Protein AF-A0AAV9SKJ1-F1 (afdb_monomer_lite)

InterPro domains:
  IPR001841 Zinc finger, RING-type [PS50089] (71-132)
  IPR001841 Zinc finger, RING-type [SM00184] (71-131)
  IPR013083 Zinc finger, RING/FYVE/PHD-type [G3DSA:3.30.40.10] (51-135)
  IPR018957 Zinc finger, C3HC4 RING-type [PF00097] (71-131)
  IPR039396 Deltex, C-terminal [PF18102] (139-273)
  IPR039396 Deltex, C-terminal [cd09633] (140-272)
  IPR039398 Deltex family [PTHR12622] (1-274)
  IPR039399 Deltex, C-terminal domain superfamily [G3DSA:3.30.390.130] (138-274)

Organism: NCBI:txid28760

Structure (mmCIF, N/CA/C/O backbone):
data_AF-A0AAV9SKJ1-F1
#
_entry.id   AF-A0AAV9SKJ1-F1
#
loop_
_atom_site.group_PDB
_atom_site.id
_atom_site.type_symbol
_atom_site.label_atom_id
_atom_site.label_alt_id
_atom_site.label_comp_id
_atom_site.label_asym_id
_atom_site.label_entity_id
_atom_site.label_seq_id
_atom_site.pdbx_PDB_ins_code
_atom_site.Cartn_x
_atom_site.Cartn_y
_atom_site.Cartn_z
_atom_site.occupancy
_atom_site.B_iso_or_equiv
_atom_site.auth_seq_id
_atom_site.auth_comp_id
_atom_site.auth_asym_id
_atom_site.auth_atom_id
_atom_site.pdbx_PDB_model_num
ATOM 1 N N . MET A 1 1 ? 68.035 -2.318 -6.206 1.00 43.59 1 MET A N 1
ATOM 2 C CA . MET A 1 1 ? 66.737 -2.085 -5.538 1.00 43.59 1 MET A CA 1
ATOM 3 C C . MET A 1 1 ? 65.753 -1.569 -6.586 1.00 43.59 1 MET A C 1
ATOM 5 O O . MET A 1 1 ? 65.651 -0.365 -6.757 1.00 43.59 1 MET A O 1
ATOM 9 N N . SER A 1 2 ? 65.097 -2.455 -7.342 1.00 46.25 2 SER A N 1
ATOM 10 C CA . SER A 1 2 ? 64.021 -2.057 -8.264 1.00 46.25 2 SER A CA 1
ATOM 11 C C . SER A 1 2 ? 62.691 -2.394 -7.612 1.00 46.25 2 SER A C 1
ATOM 13 O O . SER A 1 2 ? 62.368 -3.567 -7.445 1.00 46.25 2 SER A O 1
ATOM 15 N N . ALA A 1 3 ? 61.946 -1.369 -7.205 1.00 49.97 3 ALA A N 1
ATOM 16 C CA . ALA A 1 3 ? 60.570 -1.533 -6.770 1.00 49.97 3 ALA A CA 1
ATOM 17 C C . ALA A 1 3 ? 59.693 -1.717 -8.016 1.00 49.97 3 ALA A C 1
ATOM 19 O O . ALA A 1 3 ? 59.551 -0.799 -8.822 1.00 49.97 3 ALA A O 1
ATOM 20 N N . ALA A 1 4 ? 59.139 -2.914 -8.197 1.00 55.84 4 ALA A N 1
ATOM 21 C CA . ALA A 1 4 ? 58.113 -3.153 -9.201 1.00 55.84 4 ALA A CA 1
ATOM 22 C C . ALA A 1 4 ? 56.822 -2.448 -8.756 1.00 55.84 4 ALA A C 1
ATOM 24 O O . ALA A 1 4 ? 56.276 -2.753 -7.696 1.00 55.84 4 ALA A O 1
ATOM 25 N N . ALA A 1 5 ? 56.348 -1.485 -9.547 1.00 58.28 5 ALA A N 1
ATOM 26 C CA . ALA A 1 5 ? 55.055 -0.852 -9.331 1.00 58.28 5 ALA A CA 1
ATOM 27 C C . ALA A 1 5 ? 53.940 -1.858 -9.662 1.00 58.28 5 ALA A C 1
ATOM 29 O O . ALA A 1 5 ? 53.850 -2.345 -10.790 1.00 58.28 5 ALA A O 1
ATOM 30 N N . LEU A 1 6 ? 53.102 -2.181 -8.675 1.00 55.72 6 LEU A N 1
ATOM 31 C CA . LEU A 1 6 ? 51.898 -2.984 -8.883 1.00 55.72 6 LEU A CA 1
ATOM 32 C C . LEU A 1 6 ? 50.872 -2.170 -9.694 1.00 55.72 6 LEU A C 1
ATOM 34 O O . LEU A 1 6 ? 50.656 -0.995 -9.386 1.00 55.72 6 LEU A O 1
ATOM 38 N N . PRO A 1 7 ? 50.219 -2.760 -10.710 1.00 57.97 7 PRO A N 1
ATOM 39 C CA . PRO A 1 7 ? 49.200 -2.064 -11.480 1.00 57.97 7 PRO A CA 1
ATOM 40 C C . PRO A 1 7 ? 47.981 -1.769 -10.598 1.00 57.97 7 PRO A C 1
ATOM 42 O O . PRO A 1 7 ? 47.335 -2.672 -10.066 1.00 57.97 7 PRO A O 1
ATOM 45 N N . VAL A 1 8 ? 47.652 -0.485 -10.459 1.00 57.94 8 VAL A N 1
ATOM 46 C CA . VAL A 1 8 ? 46.414 -0.031 -9.820 1.00 57.94 8 VAL A CA 1
ATOM 47 C C . VAL A 1 8 ? 45.253 -0.375 -10.754 1.00 57.94 8 VAL A C 1
ATOM 49 O O . VAL A 1 8 ? 45.065 0.259 -11.791 1.00 57.94 8 VAL A O 1
ATOM 52 N N . CYS A 1 9 ? 44.474 -1.400 -10.405 1.00 61.75 9 CYS A N 1
ATOM 53 C CA . CYS A 1 9 ? 43.217 -1.704 -11.084 1.00 61.75 9 CYS A CA 1
ATOM 54 C C . CYS A 1 9 ? 42.191 -0.610 -10.753 1.00 61.75 9 CYS A C 1
ATOM 56 O O . CYS A 1 9 ? 41.505 -0.669 -9.734 1.00 61.75 9 CYS A O 1
ATOM 58 N N . LEU A 1 10 ? 42.090 0.402 -11.617 1.00 56.31 10 LEU A N 1
ATOM 59 C CA . LEU A 1 10 ? 41.016 1.392 -11.576 1.00 56.31 10 LEU A CA 1
ATOM 60 C C . LEU A 1 10 ? 39.709 0.709 -11.998 1.00 56.31 10 LEU A C 1
ATOM 62 O O . LEU A 1 10 ? 39.370 0.647 -13.180 1.00 56.31 10 LEU A O 1
ATOM 66 N N . THR A 1 11 ? 38.975 0.151 -11.037 1.00 65.81 11 THR A N 1
ATOM 67 C CA . THR A 1 11 ? 37.622 -0.342 -11.293 1.00 65.81 11 THR A CA 1
ATOM 68 C C . THR A 1 11 ? 36.706 0.857 -11.529 1.00 65.81 11 THR A C 1
ATOM 70 O O . THR A 1 11 ? 36.656 1.807 -10.747 1.00 65.81 11 THR A O 1
ATOM 73 N N . ARG A 1 12 ? 36.013 0.862 -12.673 1.00 68.56 12 ARG A N 1
ATOM 74 C CA . ARG A 1 12 ? 35.063 1.924 -13.018 1.00 68.56 12 ARG A CA 1
ATOM 75 C C . ARG A 1 12 ? 33.936 1.927 -11.975 1.00 68.56 12 ARG A C 1
ATOM 77 O O . ARG A 1 12 ? 33.397 0.853 -11.705 1.00 68.56 12 ARG A O 1
ATOM 84 N N . PRO A 1 13 ? 33.547 3.090 -11.422 1.00 73.62 13 PRO A N 1
ATOM 85 C CA . PRO A 1 13 ? 32.452 3.143 -10.467 1.00 73.62 13 PRO A CA 1
ATOM 86 C C . PRO A 1 13 ? 31.170 2.586 -11.106 1.00 73.62 13 PRO A C 1
ATOM 88 O O . PRO A 1 13 ? 30.920 2.839 -12.295 1.00 73.62 13 PRO A O 1
ATOM 91 N N . PRO A 1 14 ? 30.368 1.814 -10.352 1.00 77.81 14 PRO A N 1
ATOM 92 C CA . PRO A 1 14 ? 29.127 1.249 -10.859 1.00 77.81 14 PRO A CA 1
ATOM 93 C C . PRO A 1 14 ? 28.204 2.368 -11.354 1.00 77.81 14 PRO A C 1
ATOM 95 O O . PRO A 1 14 ? 28.045 3.405 -10.711 1.00 77.81 14 PRO A O 1
ATOM 98 N N . LYS A 1 15 ? 27.625 2.174 -12.542 1.00 87.81 15 LYS A N 1
ATOM 99 C CA . LYS A 1 15 ? 26.762 3.161 -13.197 1.00 87.81 15 LYS A CA 1
ATOM 100 C C . LYS A 1 15 ? 25.312 2.941 -12.776 1.00 87.81 15 LYS A C 1
ATOM 102 O O . LYS A 1 15 ? 24.834 1.814 -12.828 1.00 87.81 15 LYS A O 1
ATOM 107 N N . LEU A 1 16 ? 24.613 4.025 -12.446 1.00 91.50 16 LEU A N 1
ATOM 108 C CA . LEU A 1 16 ? 23.167 4.017 -12.228 1.00 91.50 16 LEU A CA 1
ATOM 109 C C . LEU A 1 16 ? 22.427 3.731 -13.545 1.00 91.50 16 LEU A C 1
ATOM 111 O O . LEU A 1 16 ? 22.597 4.453 -14.532 1.00 91.50 16 LEU A O 1
ATOM 115 N N . VAL A 1 17 ? 21.590 2.695 -13.552 1.00 93.69 17 VAL A N 1
ATOM 116 C CA . VAL A 1 17 ? 20.778 2.265 -14.697 1.00 93.69 17 VAL A CA 1
ATOM 117 C C . VAL A 1 17 ? 19.303 2.220 -14.288 1.00 93.69 17 VAL A C 1
ATOM 119 O O . VAL A 1 17 ? 18.756 1.175 -13.944 1.00 93.69 17 VAL A O 1
ATOM 122 N N . LEU A 1 18 ? 18.637 3.379 -14.337 1.00 93.25 18 LEU A N 1
ATOM 123 C CA . LEU A 1 18 ? 17.216 3.513 -13.974 1.00 93.25 18 LEU A CA 1
ATOM 124 C C . LEU A 1 18 ? 16.266 2.866 -14.989 1.00 93.25 18 LEU A C 1
ATOM 126 O O . LEU A 1 18 ? 15.217 2.333 -14.627 1.00 93.25 18 LEU A O 1
ATOM 130 N N . HIS A 1 19 ? 16.625 2.922 -16.270 1.00 94.81 19 HIS A N 1
ATOM 131 C CA . HIS A 1 19 ? 15.754 2.527 -17.369 1.00 94.81 19 HIS A CA 1
ATOM 132 C C . HIS A 1 19 ? 16.325 1.330 -18.131 1.00 94.81 19 HIS A C 1
ATOM 134 O O . HIS A 1 19 ? 17.549 1.216 -18.250 1.00 94.81 19 HIS A O 1
ATOM 140 N N . PRO A 1 20 ? 15.457 0.456 -18.672 1.00 94.50 20 PRO A N 1
ATOM 141 C CA . PRO A 1 20 ? 15.896 -0.585 -19.585 1.00 94.50 20 PRO A CA 1
ATOM 142 C C . PRO A 1 20 ? 16.500 0.027 -20.858 1.00 94.50 20 PRO A C 1
ATOM 144 O O . PRO A 1 20 ? 16.232 1.195 -21.173 1.00 94.50 20 PRO A O 1
ATOM 147 N N . PRO A 1 21 ? 17.260 -0.765 -21.633 1.00 94.06 21 PRO A N 1
ATOM 148 C CA . PRO A 1 21 ? 17.599 -0.407 -23.005 1.00 94.06 21 PRO A CA 1
ATOM 149 C C . PRO A 1 21 ? 16.345 -0.037 -23.828 1.00 94.06 21 PRO A C 1
ATOM 151 O O . PRO A 1 21 ? 15.234 -0.437 -23.466 1.00 94.06 21 PRO A O 1
ATOM 154 N N . PRO A 1 22 ? 16.487 0.726 -24.929 1.00 94.31 22 PRO A N 1
ATOM 155 C CA . PRO A 1 22 ? 15.362 1.065 -25.796 1.00 94.31 22 PRO A CA 1
ATOM 156 C C . PRO A 1 22 ? 14.597 -0.180 -26.264 1.00 94.31 22 PRO A C 1
ATOM 158 O O . PRO A 1 22 ? 15.196 -1.133 -26.755 1.00 94.31 22 PRO A O 1
ATOM 161 N N . VAL A 1 23 ? 13.268 -0.145 -26.142 1.00 93.12 23 VAL A N 1
ATOM 162 C CA . VAL A 1 23 ? 12.374 -1.253 -26.512 1.00 93.12 23 VAL A CA 1
ATOM 163 C C . VAL A 1 23 ? 11.487 -0.816 -27.670 1.00 93.12 23 VAL A C 1
ATOM 165 O O . VAL A 1 23 ? 10.796 0.202 -27.570 1.00 93.12 23 VAL A O 1
ATOM 168 N N . SER A 1 24 ? 11.477 -1.581 -28.762 1.00 92.88 24 SER A N 1
ATOM 169 C CA . SER A 1 24 ? 10.573 -1.322 -29.883 1.00 92.88 24 SER A CA 1
ATOM 170 C C . SER A 1 24 ? 9.133 -1.721 -29.531 1.00 92.88 24 SER A C 1
ATOM 172 O O . SER A 1 24 ? 8.895 -2.603 -28.705 1.00 92.88 24 SER A O 1
ATOM 174 N N . LYS A 1 25 ? 8.133 -1.105 -30.178 1.00 90.75 25 LYS A N 1
ATOM 175 C CA . LYS A 1 25 ? 6.719 -1.447 -29.927 1.00 90.75 25 LYS A CA 1
ATOM 176 C C . LYS A 1 25 ? 6.397 -2.915 -30.239 1.00 90.75 25 LYS A C 1
ATOM 178 O O . LYS A 1 25 ? 5.559 -3.490 -29.556 1.00 90.75 25 LYS A O 1
ATOM 183 N N . SER A 1 26 ? 7.053 -3.517 -31.235 1.00 92.62 26 SER A N 1
ATOM 184 C CA . SER A 1 26 ? 6.857 -4.924 -31.619 1.00 92.62 26 SER A CA 1
ATOM 185 C C . SER A 1 26 ? 7.377 -5.920 -30.579 1.00 92.62 26 SER A C 1
ATOM 187 O O . SER A 1 26 ? 6.875 -7.049 -30.509 1.00 92.62 26 SER A O 1
ATOM 189 N N . ASP A 1 27 ? 8.342 -5.500 -29.758 1.00 93.50 27 ASP A N 1
ATOM 190 C CA . ASP A 1 27 ? 8.941 -6.335 -28.712 1.00 93.50 27 ASP A CA 1
ATOM 191 C C . ASP A 1 27 ? 8.157 -6.308 -27.400 1.00 93.50 27 ASP A C 1
ATOM 193 O O . ASP A 1 27 ? 8.355 -7.172 -26.543 1.00 93.50 27 ASP A O 1
ATOM 197 N N . ILE A 1 28 ? 7.249 -5.342 -27.245 1.00 95.31 28 ILE A N 1
ATOM 198 C CA . ILE A 1 28 ? 6.339 -5.284 -26.107 1.00 95.31 28 ILE A CA 1
ATOM 199 C C . ILE A 1 28 ? 5.303 -6.397 -26.256 1.00 95.31 28 ILE A C 1
ATOM 201 O O . ILE A 1 28 ? 4.612 -6.493 -27.273 1.00 95.31 28 ILE A O 1
ATOM 205 N N . LYS A 1 29 ? 5.183 -7.241 -25.230 1.00 95.88 29 LYS A N 1
ATOM 206 C CA . LYS A 1 29 ? 4.222 -8.351 -25.199 1.00 95.88 29 LYS A CA 1
ATOM 207 C C . LYS A 1 29 ? 3.251 -8.200 -24.025 1.00 95.88 29 LYS A C 1
ATOM 209 O O . LYS A 1 29 ? 3.623 -7.619 -23.004 1.00 95.88 29 LYS A O 1
ATOM 214 N N . PRO A 1 30 ? 2.009 -8.700 -24.140 1.00 95.56 30 PRO A N 1
ATOM 215 C CA . PRO A 1 30 ? 1.127 -8.822 -22.983 1.00 95.56 30 PRO A CA 1
ATOM 216 C C . PRO A 1 30 ? 1.746 -9.759 -21.938 1.00 95.56 30 PRO A C 1
ATOM 218 O O . PRO A 1 30 ? 2.556 -10.624 -22.276 1.00 95.56 30 PRO A O 1
ATOM 221 N N . VAL A 1 31 ? 1.366 -9.590 -20.670 1.00 94.81 31 VAL A N 1
ATOM 222 C CA . VAL A 1 31 ? 1.806 -10.507 -19.610 1.00 94.81 31 VAL A CA 1
ATOM 223 C C . VAL A 1 31 ? 1.014 -11.817 -19.730 1.00 94.81 31 VAL A C 1
ATOM 225 O O . VAL A 1 31 ? -0.217 -11.762 -19.795 1.00 94.81 31 VAL A O 1
ATOM 228 N N . PRO A 1 32 ? 1.674 -12.990 -19.763 1.00 90.94 32 PRO A N 1
ATOM 229 C CA . PRO A 1 32 ? 0.987 -14.274 -19.871 1.00 90.94 32 PRO A CA 1
ATOM 230 C C . PRO A 1 32 ? -0.064 -14.472 -18.774 1.00 90.94 32 PRO A C 1
ATOM 232 O O . PRO A 1 32 ? 0.218 -14.236 -17.599 1.00 90.94 32 PRO A O 1
ATOM 235 N N . SER A 1 33 ? -1.252 -14.941 -19.161 1.00 86.75 33 SER A N 1
ATOM 236 C CA . SER A 1 33 ? -2.402 -15.183 -18.271 1.00 86.75 33 SER A CA 1
ATOM 237 C C . SER A 1 33 ? -3.059 -13.928 -17.671 1.00 86.75 33 SER A C 1
ATOM 239 O O . SER A 1 33 ? -3.782 -14.039 -16.683 1.00 86.75 33 SER A O 1
ATOM 241 N N . PHE A 1 34 ? -2.853 -12.747 -18.268 1.00 88.81 34 PHE A N 1
ATOM 242 C CA . PHE A 1 34 ? -3.584 -11.518 -17.936 1.00 88.81 34 PHE A CA 1
ATOM 243 C C . PHE A 1 34 ? -4.385 -11.033 -19.149 1.00 88.81 34 PHE A C 1
ATOM 245 O O . PHE A 1 34 ? -3.830 -10.795 -20.219 1.00 88.81 34 PHE A O 1
ATOM 252 N N . ASN A 1 35 ? -5.692 -10.838 -18.967 1.00 80.25 35 ASN A N 1
ATOM 253 C CA . ASN A 1 35 ? -6.608 -10.432 -20.044 1.00 80.25 35 ASN A CA 1
ATOM 254 C C . ASN A 1 35 ? -6.583 -8.922 -20.338 1.00 80.25 35 ASN A C 1
ATOM 256 O O . ASN A 1 35 ? -7.148 -8.460 -21.329 1.00 80.25 35 ASN A O 1
ATOM 260 N N . HIS A 1 36 ? -5.936 -8.136 -19.478 1.00 81.94 36 HIS A N 1
ATOM 261 C CA . HIS A 1 36 ? -5.866 -6.683 -19.577 1.00 81.94 36 HIS A CA 1
ATOM 262 C C . HIS A 1 36 ? -4.410 -6.217 -19.498 1.00 81.94 36 HIS A C 1
ATOM 264 O O . HIS A 1 36 ? -3.539 -6.940 -19.031 1.00 81.94 36 HIS A O 1
ATOM 270 N N . CYS A 1 37 ? -4.141 -4.998 -19.960 1.00 83.81 37 CYS A N 1
ATOM 271 C CA . CYS A 1 37 ? -2.822 -4.356 -19.860 1.00 83.81 37 CYS A CA 1
ATOM 272 C C . CYS A 1 37 ? -2.867 -3.032 -19.085 1.00 83.81 37 CYS A C 1
ATOM 274 O O . CYS A 1 37 ? -1.853 -2.351 -18.943 1.00 83.81 37 CYS A O 1
ATOM 276 N N . CYS A 1 38 ? -4.056 -2.639 -18.621 1.00 90.69 38 CYS A N 1
ATOM 277 C CA . CYS A 1 38 ? -4.312 -1.353 -17.997 1.00 90.69 38 CYS A CA 1
ATOM 278 C C . CYS A 1 38 ? -5.453 -1.457 -16.979 1.00 90.69 38 CYS A C 1
ATOM 280 O O . CYS A 1 38 ? -6.478 -2.078 -17.253 1.00 90.69 38 CYS A O 1
ATOM 282 N N . ARG A 1 39 ? -5.314 -0.758 -15.851 1.00 88.88 39 ARG A N 1
ATOM 283 C CA . ARG A 1 39 ? -6.352 -0.498 -14.847 1.00 88.88 39 ARG A CA 1
ATOM 284 C C . ARG A 1 39 ? -6.481 1.004 -14.631 1.00 88.88 39 ARG A C 1
ATOM 286 O O . ARG A 1 39 ? -5.482 1.721 -14.586 1.00 88.88 39 ARG A O 1
ATOM 293 N N . LYS A 1 40 ? -7.712 1.499 -14.511 1.00 90.81 40 LYS A N 1
ATOM 294 C CA . LYS A 1 40 ? -8.001 2.909 -14.219 1.00 90.81 40 LYS A CA 1
ATOM 295 C C . LYS A 1 40 ? -8.777 2.990 -12.918 1.00 90.81 40 LYS A C 1
ATOM 297 O O . LYS A 1 40 ? -9.776 2.297 -12.771 1.00 90.81 40 LYS A O 1
ATOM 302 N N . THR A 1 41 ? -8.360 3.872 -12.023 1.00 85.25 41 THR A N 1
ATOM 303 C CA . THR A 1 41 ? -9.160 4.236 -10.852 1.00 85.25 41 THR A CA 1
ATOM 304 C C . THR A 1 41 ? -9.866 5.555 -11.125 1.00 85.25 41 THR A C 1
ATOM 306 O O . THR A 1 41 ? -9.262 6.520 -11.596 1.00 85.25 41 THR A O 1
ATOM 309 N N . THR A 1 42 ? -11.165 5.608 -10.850 1.00 76.44 42 THR A N 1
ATOM 310 C CA . THR A 1 42 ? -11.953 6.845 -10.895 1.00 76.44 42 THR A CA 1
ATOM 311 C C . THR A 1 42 ? -12.124 7.403 -9.486 1.00 76.44 42 THR A C 1
ATOM 313 O O . THR A 1 42 ? -11.913 6.707 -8.490 1.00 76.44 42 THR A O 1
ATOM 316 N N . LYS A 1 43 ? -12.492 8.685 -9.375 1.00 66.56 43 LYS A N 1
ATOM 317 C CA . LYS A 1 43 ? -12.836 9.273 -8.075 1.00 66.56 43 LYS A CA 1
ATOM 318 C C . LYS A 1 43 ? -14.015 8.500 -7.481 1.00 66.56 43 LYS A C 1
ATOM 320 O O . LYS A 1 43 ? -15.068 8.398 -8.112 1.00 66.56 43 LYS A O 1
ATOM 325 N N . LYS A 1 44 ? -13.845 7.968 -6.270 1.00 65.12 44 LYS A N 1
ATOM 326 C CA . LYS A 1 44 ? -14.918 7.278 -5.550 1.00 65.12 44 LYS A CA 1
ATOM 327 C C . LYS A 1 44 ? -16.007 8.299 -5.215 1.00 65.12 44 LYS A C 1
ATOM 329 O O . LYS A 1 44 ? -15.731 9.310 -4.574 1.00 65.12 44 LYS A O 1
ATOM 334 N N . GLN A 1 45 ? -17.242 8.046 -5.644 1.00 53.53 45 GLN A N 1
ATOM 335 C CA . GLN A 1 45 ? -18.385 8.800 -5.135 1.00 53.53 45 GLN A CA 1
ATOM 336 C C . GLN A 1 45 ? -18.551 8.483 -3.646 1.00 53.53 45 GLN A C 1
ATOM 338 O O . GLN A 1 45 ? -18.545 7.313 -3.250 1.00 53.53 45 GLN A O 1
ATOM 343 N N . VAL A 1 46 ? -18.694 9.523 -2.825 1.00 53.28 46 VAL A N 1
ATOM 344 C CA . VAL A 1 46 ? -18.978 9.392 -1.393 1.00 53.28 46 VAL A CA 1
ATOM 345 C C . VAL A 1 46 ? -20.360 8.752 -1.252 1.00 53.28 46 VAL A C 1
ATOM 347 O O . VAL A 1 46 ? -21.384 9.419 -1.366 1.00 53.28 46 VAL A O 1
ATOM 350 N N . ARG A 1 47 ? -20.413 7.431 -1.056 1.00 54.53 47 ARG A N 1
ATOM 351 C CA . ARG A 1 47 ? -21.652 6.762 -0.644 1.00 54.53 47 ARG A CA 1
ATOM 352 C C . ARG A 1 47 ? -21.912 7.104 0.820 1.00 54.53 47 ARG A C 1
ATOM 354 O O . ARG A 1 47 ? -20.967 7.180 1.603 1.00 54.53 47 ARG A O 1
ATOM 361 N N . LYS A 1 48 ? -23.185 7.286 1.185 1.00 54.88 48 LYS A N 1
ATOM 362 C CA . LYS A 1 48 ? -23.629 7.477 2.573 1.00 54.88 48 LYS A CA 1
ATOM 363 C C . LYS A 1 48 ? -23.198 6.246 3.382 1.00 54.88 48 LYS A C 1
ATOM 365 O O . LYS A 1 48 ? -23.783 5.175 3.245 1.00 54.88 48 LYS A O 1
ATOM 370 N N . GLY A 1 49 ? -22.077 6.373 4.086 1.00 66.12 49 GLY A N 1
ATOM 371 C CA . GLY A 1 49 ? -21.428 5.277 4.796 1.00 66.12 49 GLY A CA 1
ATOM 372 C C . GLY A 1 49 ? -22.125 4.956 6.114 1.00 66.12 49 GLY A C 1
ATOM 373 O O . GLY A 1 49 ? -22.864 5.782 6.648 1.00 66.12 49 GLY A O 1
ATOM 374 N N . LYS A 1 50 ? -21.857 3.754 6.633 1.00 80.19 50 LYS A N 1
ATOM 375 C CA . LYS A 1 50 ? -22.144 3.395 8.027 1.00 80.19 50 LYS A CA 1
ATOM 376 C C . LYS A 1 50 ? -21.392 4.337 8.964 1.00 80.19 50 LYS A C 1
ATOM 378 O O . LYS A 1 50 ? -20.297 4.788 8.615 1.00 80.19 50 LYS A O 1
ATOM 383 N N . THR A 1 51 ? -21.948 4.620 10.137 1.00 88.62 51 THR A N 1
ATOM 384 C CA . THR A 1 51 ? -21.234 5.453 11.113 1.00 88.62 51 THR A CA 1
ATOM 385 C C . THR A 1 51 ? -19.988 4.718 11.634 1.00 88.62 51 THR A C 1
ATOM 387 O O . THR A 1 51 ? -19.937 3.482 11.597 1.00 88.62 51 THR A O 1
ATOM 390 N N . PRO A 1 52 ? -18.964 5.437 12.125 1.00 90.19 52 PRO A N 1
ATOM 391 C CA . PRO A 1 52 ? -17.804 4.839 12.791 1.00 90.19 52 PRO A CA 1
ATOM 392 C C . PRO A 1 52 ? -18.173 3.782 13.838 1.00 90.19 52 PRO A C 1
ATOM 394 O O . PRO A 1 52 ? -17.606 2.691 13.862 1.00 90.19 52 PRO A O 1
ATOM 397 N N . GLU A 1 53 ? 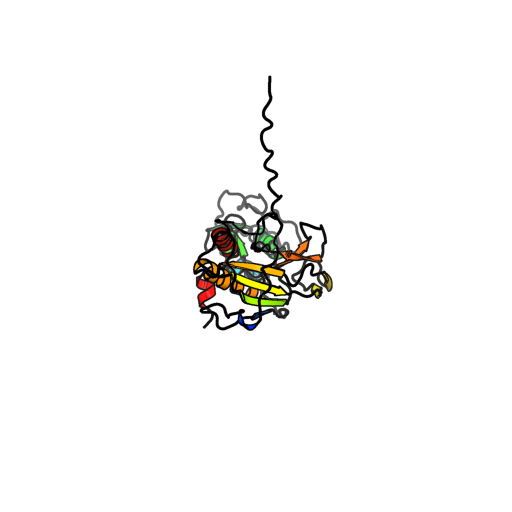-19.182 4.070 14.657 1.00 90.81 53 GLU A N 1
ATOM 398 C CA . GLU A 1 53 ? -19.681 3.182 15.702 1.00 90.81 53 GLU A CA 1
ATOM 399 C C . GLU A 1 53 ? -20.282 1.902 15.118 1.00 90.81 53 GLU A C 1
ATOM 401 O O . GLU A 1 53 ? -20.037 0.818 15.642 1.00 90.81 53 GLU A O 1
ATOM 406 N N . GLU A 1 54 ? -21.049 2.001 14.030 1.00 92.19 54 GLU A N 1
ATOM 407 C CA . GLU A 1 54 ? -21.632 0.843 13.347 1.00 92.19 54 GLU A CA 1
ATOM 408 C C . GLU A 1 54 ? -20.560 -0.059 12.731 1.00 92.19 54 GLU A C 1
ATOM 410 O O . GLU A 1 54 ? -20.672 -1.287 12.796 1.00 92.19 54 GLU A O 1
ATOM 415 N N . VAL A 1 55 ? -19.517 0.535 12.142 1.00 92.44 55 VAL A N 1
ATOM 416 C CA . VAL A 1 55 ? -18.389 -0.218 11.579 1.00 92.44 55 VAL A CA 1
ATOM 417 C C . VAL A 1 55 ? -17.632 -0.941 12.683 1.00 92.44 55 VAL A C 1
ATOM 419 O O . VAL A 1 55 ? -17.410 -2.144 12.574 1.00 92.44 55 VAL A O 1
ATOM 422 N N . VAL A 1 56 ? -17.278 -0.245 13.762 1.00 93.62 56 VAL A N 1
ATOM 423 C CA . VAL A 1 56 ? -16.539 -0.847 14.876 1.00 93.62 56 VAL A CA 1
ATOM 424 C C . VAL A 1 56 ? -17.377 -1.935 15.551 1.00 93.62 56 VAL A C 1
ATOM 426 O O . VAL A 1 56 ? -16.899 -3.051 15.738 1.00 93.62 56 VAL A O 1
ATOM 429 N N . LYS A 1 57 ? -18.660 -1.672 15.826 1.00 93.25 57 LYS A N 1
ATOM 430 C CA . LYS A 1 57 ? -19.564 -2.637 16.471 1.00 93.25 57 LYS A CA 1
ATOM 431 C C . LYS A 1 57 ? -19.752 -3.917 15.653 1.00 93.25 57 LYS A C 1
ATOM 433 O O . LYS A 1 57 ? -19.916 -4.978 16.242 1.00 93.25 57 LYS A O 1
ATOM 438 N N . LYS A 1 58 ? -19.694 -3.844 14.317 1.00 95.06 58 LYS A N 1
ATOM 439 C CA . LYS A 1 58 ? -19.785 -5.016 13.424 1.00 95.06 58 LYS A CA 1
ATOM 440 C C . LYS A 1 58 ? -18.706 -6.068 13.712 1.00 95.06 58 LYS A C 1
ATOM 442 O O . LYS A 1 58 ? -18.954 -7.250 13.493 1.00 95.06 58 LYS A O 1
ATOM 447 N N . TYR A 1 59 ? -17.520 -5.651 14.151 1.00 96.19 59 TYR A N 1
ATOM 448 C CA . TYR A 1 59 ? -16.362 -6.535 14.324 1.00 96.19 59 TYR A CA 1
ATOM 449 C C . TYR A 1 59 ? -16.113 -6.944 15.779 1.00 96.19 59 TYR A C 1
ATOM 451 O O . TYR A 1 59 ? -15.148 -7.659 16.058 1.00 96.19 59 TYR A O 1
ATOM 459 N N . LEU A 1 60 ? -16.978 -6.504 16.695 1.00 94.88 60 LEU A N 1
ATOM 460 C CA . LEU A 1 60 ? -16.820 -6.719 18.125 1.00 94.88 60 LEU A CA 1
ATOM 461 C C . LEU A 1 60 ? -17.846 -7.693 18.690 1.00 94.88 60 LEU A C 1
ATOM 463 O O . LEU A 1 60 ? -19.031 -7.660 18.360 1.00 94.88 60 LEU A O 1
ATOM 467 N N . GLN A 1 61 ? -17.379 -8.496 19.633 1.00 94.50 61 GLN A N 1
ATOM 468 C CA . GLN A 1 61 ? -18.189 -9.255 20.569 1.00 94.50 61 GLN A CA 1
ATOM 469 C C . GLN A 1 61 ? -18.255 -8.490 21.895 1.00 94.50 61 GLN A C 1
ATOM 471 O O . GLN A 1 61 ? -17.260 -7.926 22.357 1.00 94.50 61 GLN A O 1
ATOM 476 N N . LYS A 1 62 ? -19.450 -8.424 22.497 1.00 89.19 62 LYS A N 1
ATOM 477 C CA . LYS A 1 62 ? -19.658 -7.724 23.771 1.00 89.19 62 LYS A CA 1
ATOM 478 C C . LYS A 1 62 ? -19.010 -8.516 24.907 1.00 89.19 62 LYS A C 1
ATOM 480 O O . LYS A 1 62 ? -19.335 -9.686 25.090 1.00 89.19 62 LYS A O 1
ATOM 485 N N . VAL A 1 63 ? -18.189 -7.848 25.712 1.00 91.19 63 VAL A N 1
ATOM 486 C CA . VAL A 1 63 ? -17.569 -8.427 26.908 1.00 91.19 63 VAL A CA 1
ATOM 487 C C . VAL A 1 63 ? -18.402 -8.046 28.136 1.00 91.19 63 VAL A C 1
ATOM 489 O O . VAL A 1 63 ? -18.751 -6.881 28.308 1.00 91.19 63 VAL A O 1
ATOM 492 N N . LYS A 1 64 ? -18.797 -9.032 28.955 1.00 86.75 64 LYS A N 1
ATOM 493 C CA . LYS A 1 64 ? -19.574 -8.795 30.193 1.00 86.75 64 LYS A CA 1
ATOM 494 C C . LYS A 1 64 ? -18.680 -8.525 31.403 1.00 86.75 64 LYS A C 1
ATOM 496 O O . LYS A 1 64 ? -19.035 -7.707 32.238 1.00 86.75 64 LYS A O 1
ATOM 501 N N . SER A 1 65 ? -17.565 -9.243 31.486 1.00 88.81 65 SER A N 1
ATOM 502 C CA . SER A 1 65 ? -16.552 -9.148 32.535 1.00 88.81 65 SER A CA 1
ATOM 503 C C . SER A 1 65 ? -15.214 -8.961 31.819 1.00 88.81 65 SER A C 1
ATOM 505 O O . SER A 1 65 ? -14.716 -9.924 31.232 1.00 88.81 65 SER A O 1
ATOM 507 N N . PRO A 1 66 ? -14.702 -7.722 31.735 1.00 87.75 66 PRO A N 1
ATOM 508 C CA . PRO A 1 66 ? -13.381 -7.484 31.173 1.00 87.75 66 PRO A CA 1
ATOM 509 C C . PRO A 1 66 ? -12.297 -8.072 32.094 1.00 87.75 66 PRO A C 1
ATOM 511 O O . PRO A 1 66 ? -12.518 -8.155 33.306 1.00 87.75 66 PRO A O 1
ATOM 514 N N . PRO A 1 67 ? -11.153 -8.504 31.537 1.00 89.69 67 PRO A N 1
ATOM 515 C CA . PRO A 1 67 ? -10.009 -8.944 32.328 1.00 89.69 67 PRO A CA 1
ATOM 516 C C . PRO A 1 67 ? -9.368 -7.765 33.074 1.00 89.69 67 PRO A C 1
ATOM 518 O O . PRO A 1 67 ? -9.552 -6.605 32.697 1.00 89.69 67 PRO A O 1
ATOM 521 N N . GLU A 1 68 ? -8.571 -8.069 34.100 1.00 91.56 68 GLU A N 1
ATOM 522 C CA . GLU A 1 68 ? -7.706 -7.103 34.797 1.00 91.56 68 GLU A CA 1
ATOM 523 C C . GLU A 1 68 ? -6.458 -6.778 33.954 1.00 91.56 68 GLU A C 1
ATOM 525 O O . GLU A 1 68 ? -5.320 -6.986 34.363 1.00 91.56 68 GLU A O 1
ATOM 530 N N . GLU A 1 69 ? -6.689 -6.306 32.732 1.00 94.62 69 GLU A N 1
ATOM 531 C CA . GLU A 1 69 ? -5.666 -5.870 31.784 1.00 94.62 69 GLU A CA 1
ATOM 532 C C . GLU A 1 69 ? -5.950 -4.433 31.335 1.00 94.62 69 GLU A C 1
ATOM 534 O O . GLU A 1 69 ? -7.093 -3.959 31.362 1.00 94.62 69 GLU A O 1
ATOM 539 N N . ASP A 1 70 ? -4.912 -3.749 30.863 1.00 96.12 70 ASP A N 1
ATOM 540 C CA . ASP A 1 70 ? -5.040 -2.395 30.339 1.00 96.12 70 ASP A CA 1
ATOM 541 C C . ASP A 1 70 ? -5.421 -2.391 28.857 1.00 96.12 70 ASP A C 1
ATOM 543 O O . ASP A 1 70 ? -4.933 -3.167 28.031 1.00 96.12 70 ASP A O 1
ATOM 547 N N . CYS A 1 71 ? -6.261 -1.431 28.475 1.00 96.06 71 CYS A N 1
ATOM 548 C CA . CYS A 1 71 ? -6.524 -1.142 27.076 1.00 96.06 71 CYS A CA 1
ATOM 549 C C . CYS A 1 71 ? -5.260 -0.564 26.428 1.00 96.06 71 CYS A C 1
ATOM 551 O O . CYS A 1 71 ? -4.934 0.601 26.649 1.00 96.06 71 CYS A O 1
ATOM 553 N N . THR A 1 72 ? -4.609 -1.298 25.521 1.00 96.50 72 THR A N 1
ATOM 554 C CA . THR A 1 72 ? -3.342 -0.859 24.892 1.00 96.50 72 THR A CA 1
ATOM 555 C C . THR A 1 72 ? -3.465 0.357 23.956 1.00 96.50 72 THR A C 1
ATOM 557 O O . THR A 1 72 ? -2.495 0.724 23.295 1.00 96.50 72 THR A O 1
ATOM 560 N N . ILE A 1 73 ? -4.656 0.955 23.830 1.00 95.31 73 ILE A N 1
ATOM 561 C CA . ILE A 1 73 ? -4.881 2.198 23.076 1.00 95.31 73 ILE A CA 1
ATOM 562 C C . ILE A 1 73 ? -4.798 3.419 23.999 1.00 95.31 73 ILE A C 1
ATOM 564 O O . ILE A 1 73 ? -4.165 4.404 23.632 1.00 95.31 73 ILE A O 1
ATOM 568 N N . CYS A 1 74 ? -5.459 3.385 25.163 1.00 94.88 74 CYS A N 1
ATOM 569 C CA . CYS A 1 74 ? -5.477 4.516 26.103 1.00 94.88 74 CYS A CA 1
ATOM 570 C C . CYS A 1 74 ? -4.649 4.290 27.370 1.00 94.88 74 CYS A C 1
ATOM 572 O O . CYS A 1 74 ? -4.494 5.238 28.125 1.00 94.88 74 CYS A O 1
ATOM 574 N N . MET A 1 75 ? -4.126 3.079 27.577 1.00 95.75 75 MET A N 1
ATOM 575 C CA . MET A 1 75 ? -3.372 2.667 28.765 1.00 95.75 75 MET A CA 1
ATOM 576 C C . MET A 1 75 ? -4.157 2.826 30.076 1.00 95.75 75 MET A C 1
ATOM 578 O O . MET A 1 75 ? -3.579 3.119 31.112 1.00 95.75 75 MET A O 1
ATOM 582 N N . GLU A 1 76 ? -5.478 2.641 30.012 1.00 95.38 76 GLU A N 1
ATOM 583 C CA . GLU A 1 76 ? -6.362 2.618 31.185 1.00 95.38 76 GLU A CA 1
ATOM 584 C C . GLU A 1 76 ? -6.921 1.199 31.371 1.00 95.38 76 GLU A C 1
ATOM 586 O O . GLU A 1 76 ? -7.126 0.518 30.350 1.00 95.38 76 GLU A O 1
ATOM 591 N N . PRO A 1 77 ? -7.244 0.774 32.607 1.00 95.25 77 PRO A N 1
ATOM 592 C CA . PRO A 1 77 ? -7.805 -0.548 32.879 1.00 95.25 77 PRO A CA 1
ATOM 593 C C . PRO A 1 77 ? -9.088 -0.807 32.089 1.00 95.25 77 PRO A C 1
ATOM 595 O O . PRO A 1 77 ? -9.981 0.040 32.069 1.00 95.25 77 PRO A O 1
ATOM 598 N N . LEU A 1 78 ? -9.233 -1.997 31.496 1.00 93.56 78 LEU A N 1
ATOM 599 C CA . LEU A 1 78 ? -10.440 -2.379 30.744 1.00 93.56 78 LEU A CA 1
ATOM 600 C C . LEU A 1 78 ? -11.706 -2.436 31.614 1.00 93.56 78 LEU A C 1
ATOM 602 O O . LEU A 1 78 ? -12.815 -2.329 31.098 1.00 93.56 78 LEU A O 1
ATOM 606 N N . GLY A 1 79 ? -11.560 -2.614 32.928 1.00 91.06 79 GLY A N 1
ATOM 607 C CA . GLY A 1 79 ? -12.669 -2.528 33.882 1.00 91.06 79 GLY A CA 1
ATOM 608 C C . GLY A 1 79 ? -13.152 -1.101 34.168 1.00 91.06 79 GLY A C 1
ATOM 609 O O . GLY A 1 79 ? -14.168 -0.941 34.840 1.00 91.06 79 GLY A O 1
ATOM 610 N N . GLY A 1 80 ? -12.431 -0.080 33.696 1.00 89.75 80 GLY A N 1
ATOM 611 C CA . GLY A 1 80 ? -12.729 1.332 33.914 1.00 89.75 80 GLY A CA 1
ATOM 612 C C . GLY A 1 80 ? -13.222 2.061 32.657 1.00 89.75 80 GLY A C 1
ATOM 613 O O . GLY A 1 80 ? -13.512 1.448 31.628 1.00 89.75 80 GLY A O 1
ATOM 614 N N . PRO A 1 81 ? -13.355 3.396 32.722 1.00 90.06 81 PRO A N 1
ATOM 615 C CA . PRO A 1 81 ? -13.698 4.202 31.562 1.00 90.06 81 PRO A CA 1
ATOM 616 C C . PRO A 1 81 ? -12.501 4.387 30.620 1.00 90.06 81 PRO A C 1
ATOM 618 O O . PRO A 1 81 ? -11.350 4.501 31.036 1.00 90.06 81 PRO A O 1
ATOM 621 N N . SER A 1 82 ? -12.790 4.539 29.327 1.00 91.44 82 SER A N 1
ATOM 622 C CA . SER A 1 82 ? -11.803 4.968 28.335 1.00 91.44 82 SER A CA 1
ATOM 623 C C . SER A 1 82 ? -11.136 6.300 28.708 1.00 91.44 82 SER A C 1
ATOM 625 O O . SER A 1 82 ? -11.813 7.298 28.954 1.00 91.44 82 SER A O 1
ATOM 627 N N . GLY A 1 83 ? -9.803 6.356 28.616 1.00 89.81 83 GLY A N 1
ATOM 628 C CA . GLY A 1 83 ? -9.024 7.591 28.784 1.00 89.81 83 GLY A CA 1
ATOM 629 C C . GLY A 1 83 ? -9.113 8.582 27.612 1.00 89.81 83 GLY A C 1
ATOM 630 O O . GLY A 1 83 ? -8.519 9.660 27.664 1.00 89.81 83 GLY A O 1
ATOM 631 N N . TYR A 1 84 ? -9.828 8.256 26.527 1.00 85.50 84 TYR A N 1
ATOM 632 C CA . TYR A 1 84 ? -9.920 9.123 25.348 1.00 85.50 84 TYR A CA 1
ATOM 633 C C . TYR A 1 84 ? -10.856 10.321 25.583 1.00 85.50 84 TYR A C 1
ATOM 635 O O . TYR A 1 84 ? -12.043 10.148 25.847 1.00 85.50 84 TYR A O 1
ATOM 643 N N . LYS A 1 85 ? -10.342 11.548 25.403 1.00 80.62 85 LYS A N 1
ATOM 644 C CA . LYS A 1 85 ? -11.067 12.818 25.646 1.00 80.62 85 LYS A CA 1
ATOM 645 C C . LYS A 1 85 ? -11.348 13.651 24.378 1.00 80.62 85 LYS A C 1
ATOM 647 O O . LYS A 1 85 ? -11.566 14.854 24.472 1.00 80.62 85 LYS A O 1
ATOM 652 N N . GLY A 1 86 ? -11.285 13.049 23.188 1.00 71.69 86 GLY A N 1
ATOM 653 C CA . GLY A 1 86 ? -11.419 13.768 21.911 1.00 71.69 86 GLY A CA 1
ATOM 654 C C . GLY A 1 86 ? -12.863 14.030 21.438 1.00 71.69 86 GLY A C 1
ATOM 655 O O . GLY A 1 86 ? -13.827 13.745 22.148 1.00 71.69 86 GLY A O 1
ATOM 656 N N . PRO A 1 87 ? -13.047 14.569 20.219 1.00 64.31 87 PRO A N 1
ATOM 657 C CA . PRO A 1 87 ? -14.370 14.816 19.644 1.00 64.31 87 PRO A CA 1
ATOM 658 C C . PRO A 1 87 ? -15.187 13.519 19.508 1.00 64.31 87 PRO A C 1
ATOM 660 O O . PRO A 1 87 ? -14.658 12.492 19.088 1.00 64.31 87 PRO A O 1
ATOM 663 N N . GLY A 1 88 ? -16.484 13.559 19.835 1.00 61.09 88 GLY A N 1
ATOM 664 C CA . GLY A 1 88 ? -17.371 12.386 19.751 1.00 61.09 88 GLY A CA 1
ATOM 665 C C . GLY A 1 88 ? -17.393 11.492 20.998 1.00 61.09 88 GLY A C 1
ATOM 666 O O . GLY A 1 88 ? -17.951 10.396 20.948 1.00 61.09 88 GLY A O 1
ATOM 667 N N . VAL A 1 89 ? -16.828 11.947 22.125 1.00 61.78 89 VAL A N 1
ATOM 668 C CA . VAL A 1 89 ? -17.029 11.313 23.438 1.00 61.78 89 VAL A CA 1
ATOM 669 C C . VAL A 1 89 ? -18.522 11.321 23.778 1.00 61.78 89 VAL A C 1
ATOM 671 O O . VAL A 1 89 ? -19.127 12.371 23.983 1.00 61.78 89 VAL A O 1
ATOM 674 N N . GLY A 1 90 ? -19.128 10.133 23.786 1.00 61.00 90 GLY A N 1
ATOM 675 C CA . GLY A 1 90 ? -20.488 9.935 24.279 1.00 61.00 90 GLY A CA 1
ATOM 676 C C . GLY A 1 90 ? -20.562 10.031 25.811 1.00 61.00 90 GLY A C 1
ATOM 677 O O . GLY A 1 90 ? -19.538 10.174 26.473 1.00 61.00 90 GLY A O 1
ATOM 678 N N . PRO A 1 91 ? -21.764 9.928 26.402 1.00 58.16 91 PRO A N 1
ATOM 679 C CA . PRO A 1 91 ? -21.922 9.901 27.857 1.00 58.16 91 PRO A CA 1
ATOM 680 C C . PRO A 1 91 ? -21.118 8.758 28.507 1.00 58.16 91 PRO A C 1
ATOM 682 O O . PRO A 1 91 ? -20.913 7.715 27.885 1.00 58.16 91 PRO A O 1
ATOM 685 N N . VAL A 1 92 ? -20.714 8.947 29.772 1.00 55.62 92 VAL A N 1
ATOM 686 C CA . VAL A 1 92 ? -19.837 8.053 30.569 1.00 55.62 92 VAL A CA 1
ATOM 687 C C . VAL A 1 92 ? -20.256 6.575 30.509 1.00 55.62 92 VAL A C 1
ATOM 689 O O . VAL A 1 92 ? -19.407 5.698 30.414 1.00 55.62 92 VAL A O 1
ATOM 692 N N . SER A 1 93 ? -21.558 6.284 30.418 1.00 55.06 93 SER A N 1
ATOM 693 C CA . SER A 1 93 ? -22.094 4.918 30.292 1.00 55.06 93 SER A CA 1
ATOM 694 C C . SER A 1 93 ? -21.682 4.164 29.015 1.00 55.06 93 SER A C 1
ATOM 696 O O . SER A 1 93 ? -21.802 2.943 28.956 1.00 55.06 93 SER A O 1
ATOM 698 N N . LYS A 1 94 ? -21.197 4.861 27.977 1.00 59.09 94 LYS A N 1
ATOM 699 C CA . LYS A 1 94 ? -20.571 4.258 26.784 1.00 59.09 94 LYS A CA 1
ATOM 700 C C . LYS A 1 94 ? -19.045 4.151 26.896 1.00 59.09 94 LYS A C 1
ATOM 702 O O . LYS A 1 94 ? -18.458 3.397 26.120 1.00 59.09 94 LYS A O 1
ATOM 707 N N . ALA A 1 95 ? -18.421 4.884 27.819 1.00 60.69 95 ALA A N 1
ATOM 708 C CA . ALA A 1 95 ? -16.969 4.928 27.995 1.00 60.69 95 ALA A CA 1
ATOM 709 C C . ALA A 1 95 ? -16.414 3.658 28.662 1.00 60.69 95 ALA A C 1
ATOM 711 O O . ALA A 1 95 ? -15.268 3.306 28.407 1.00 60.69 95 ALA A O 1
ATOM 712 N N . GLU A 1 96 ? -17.237 2.948 29.439 1.00 67.44 96 GLU A N 1
ATOM 713 C CA . GLU A 1 96 ? -16.902 1.675 30.109 1.00 67.44 96 GLU A CA 1
ATOM 714 C C . GLU A 1 96 ? -17.171 0.437 29.228 1.00 67.44 96 GLU A C 1
ATOM 716 O O . GLU A 1 96 ? -16.917 -0.702 29.612 1.00 67.44 96 GLU A O 1
ATOM 721 N N . SER A 1 97 ? -17.726 0.617 28.022 1.00 83.88 97 SER A N 1
ATOM 722 C CA . SER A 1 97 ? -18.023 -0.518 27.146 1.00 83.88 97 SER A CA 1
ATOM 723 C C . SER A 1 97 ? -16.734 -1.098 26.568 1.00 83.88 97 SER A C 1
ATOM 725 O O . SER A 1 97 ? -16.099 -0.465 25.727 1.00 83.88 97 SER A O 1
ATOM 727 N N . VAL A 1 98 ? -16.421 -2.349 26.903 1.00 93.19 98 VAL A N 1
ATOM 728 C CA . VAL A 1 98 ? -15.342 -3.128 26.277 1.00 93.19 98 VAL A CA 1
ATOM 729 C C . VAL A 1 98 ? -15.884 -4.015 25.160 1.00 93.19 98 VAL A C 1
ATOM 731 O O . VAL A 1 98 ? -16.955 -4.623 25.267 1.00 93.19 98 VAL A O 1
ATOM 734 N N . GLY A 1 99 ? -15.138 -4.081 24.061 1.00 93.88 99 GLY A N 1
ATOM 735 C CA . GLY A 1 99 ? -15.388 -5.007 22.966 1.00 93.88 99 GLY A CA 1
ATOM 736 C C . GLY A 1 99 ? -14.181 -5.897 22.702 1.00 93.88 99 GLY A C 1
ATOM 737 O O . GLY A 1 99 ? -13.043 -5.433 22.733 1.00 93.88 99 GLY A O 1
ATOM 738 N N . GLN A 1 100 ? -14.452 -7.159 22.386 1.00 96.88 100 GLN A N 1
ATOM 739 C CA . GLN A 1 100 ? -13.465 -8.129 21.928 1.00 96.88 100 GLN A CA 1
ATOM 740 C C . GLN A 1 100 ? -13.525 -8.249 20.406 1.00 96.88 100 GLN A C 1
ATOM 742 O O . GLN A 1 100 ? -14.595 -8.472 19.843 1.00 96.88 100 GLN A O 1
ATOM 747 N N . LEU A 1 101 ? -12.392 -8.120 19.724 1.00 97.25 101 LEU A N 1
ATOM 748 C CA . LEU A 1 101 ? -12.321 -8.311 18.278 1.00 97.25 101 LEU A CA 1
ATOM 749 C C . LEU A 1 101 ? -12.520 -9.792 17.911 1.00 97.25 101 LEU A C 1
ATOM 751 O O . LEU A 1 101 ? -11.777 -10.658 18.367 1.00 97.25 101 LEU A O 1
ATOM 755 N N . ALA A 1 102 ? -13.513 -10.076 17.065 1.00 95.62 102 ALA A N 1
ATOM 756 C CA . ALA A 1 102 ? -14.084 -11.420 16.920 1.00 95.62 102 ALA A CA 1
ATOM 757 C C . ALA A 1 102 ? -13.141 -12.509 16.364 1.00 95.62 102 ALA A C 1
ATOM 759 O O . ALA A 1 102 ? -13.409 -13.686 16.573 1.00 95.62 102 ALA A O 1
ATOM 760 N N . GLN A 1 103 ? -12.078 -12.152 15.635 1.00 94.75 103 GLN A N 1
ATOM 761 C CA . GLN A 1 103 ? -11.154 -13.127 15.032 1.00 94.75 103 GLN A CA 1
ATOM 762 C C . GLN A 1 103 ? -9.893 -13.337 15.876 1.00 94.75 103 GLN A C 1
ATOM 764 O O . GLN A 1 103 ? -9.385 -14.448 15.949 1.00 94.75 103 GLN A O 1
ATOM 769 N N . CYS A 1 104 ? -9.375 -12.278 16.507 1.00 96.88 104 CYS A N 1
ATOM 770 C CA . CYS A 1 104 ? -8.092 -12.305 17.212 1.00 96.88 104 CYS A CA 1
ATOM 771 C C . CYS A 1 104 ? -8.217 -12.218 18.736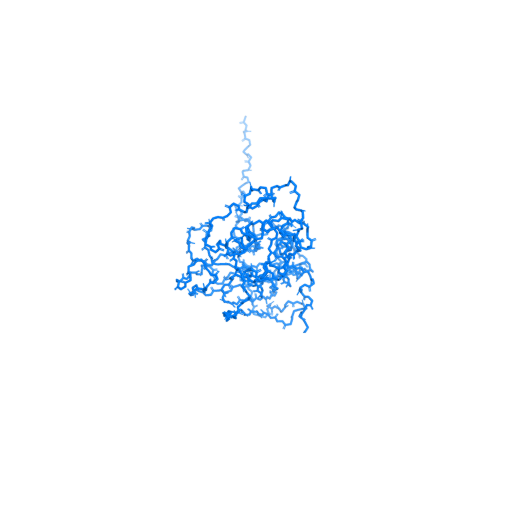 1.00 96.88 104 CYS A C 1
ATOM 773 O O . CYS A 1 104 ? -7.203 -12.282 19.419 1.00 96.88 104 CYS A O 1
ATOM 775 N N . GLY A 1 105 ? -9.420 -12.013 19.277 1.00 96.69 105 GLY A N 1
ATOM 776 C CA . GLY A 1 105 ? -9.685 -12.042 20.717 1.00 96.69 105 GLY A CA 1
ATOM 777 C C . GLY A 1 105 ? -9.158 -10.849 21.525 1.00 96.69 105 GLY A C 1
ATOM 778 O O . GLY A 1 105 ? -9.462 -10.759 22.713 1.00 96.69 105 GLY A O 1
ATOM 779 N N . HIS A 1 106 ? -8.420 -9.917 20.916 1.00 97.69 106 HIS A N 1
ATOM 780 C CA . HIS A 1 106 ? -7.914 -8.726 21.605 1.00 97.69 106 HIS A CA 1
ATOM 781 C C . HIS A 1 106 ? -9.056 -7.794 22.026 1.00 97.69 106 HIS A C 1
ATOM 783 O O . HIS A 1 106 ? -10.016 -7.596 21.272 1.00 97.69 106 HIS A O 1
ATOM 789 N N . GLN A 1 107 ? -8.936 -7.213 23.219 1.00 97.38 107 GLN A N 1
ATOM 790 C CA . GLN A 1 107 ? -9.987 -6.429 23.863 1.00 97.38 107 GLN A CA 1
ATOM 791 C C . GLN A 1 107 ? -9.578 -4.969 24.026 1.00 97.38 107 GLN A C 1
ATOM 793 O O . GLN A 1 107 ? -8.428 -4.663 24.327 1.00 97.38 107 GLN A O 1
ATOM 798 N N . TYR A 1 108 ? -10.538 -4.067 23.830 1.00 96.56 108 TYR A N 1
ATOM 799 C CA . TYR A 1 108 ? -10.333 -2.627 23.962 1.00 96.56 108 TYR A CA 1
ATOM 800 C C . TYR A 1 108 ? -11.619 -1.951 24.419 1.00 96.56 108 TYR A C 1
ATOM 802 O O . TYR A 1 108 ? -12.723 -2.434 24.140 1.00 96.56 108 TYR A O 1
ATOM 810 N N . HIS A 1 109 ? -11.495 -0.761 25.004 1.00 94.81 109 HIS A N 1
ATOM 811 C CA . HIS A 1 109 ? -12.632 0.146 25.102 1.00 94.81 109 HIS A CA 1
ATOM 812 C C . HIS A 1 109 ? -13.213 0.404 23.701 1.00 94.81 109 HIS A C 1
ATOM 814 O O . HIS A 1 109 ? -12.494 0.773 22.766 1.00 94.81 109 HIS A O 1
ATOM 820 N N . PHE A 1 110 ? -14.530 0.259 23.557 1.00 92.62 110 PHE A N 1
ATOM 821 C CA . PHE A 1 110 ? -15.262 0.516 22.316 1.00 92.62 110 PHE A CA 1
ATOM 822 C C . PHE A 1 110 ? -14.960 1.919 21.782 1.00 92.62 110 PHE A C 1
ATOM 824 O O . PHE A 1 110 ? -14.676 2.100 20.600 1.00 92.62 110 PHE A O 1
ATOM 831 N N . GLN A 1 111 ? -14.942 2.905 22.678 1.00 90.88 111 GLN A N 1
ATOM 832 C CA . GLN A 1 111 ? -14.638 4.290 22.347 1.00 90.88 111 GLN A CA 1
ATOM 833 C C . GLN A 1 111 ? -13.209 4.482 21.821 1.00 90.88 111 GLN A C 1
ATOM 835 O O . GLN A 1 111 ? -13.014 5.245 20.877 1.00 90.88 111 GLN A O 1
ATOM 840 N N . CYS A 1 112 ? -12.222 3.759 22.363 1.00 93.75 112 CYS A N 1
ATOM 841 C CA . CYS A 1 112 ? -10.851 3.791 21.852 1.00 93.75 112 CYS A CA 1
ATOM 842 C C . CYS A 1 112 ? -10.779 3.281 20.407 1.00 93.75 112 CYS A C 1
ATOM 844 O O . CYS A 1 112 ? -10.103 3.886 19.578 1.00 93.75 112 CYS A O 1
ATOM 846 N N . LEU A 1 113 ? -11.508 2.209 20.080 1.00 94.38 113 LEU A N 1
ATOM 847 C CA . LEU A 1 113 ? -11.568 1.689 18.711 1.00 94.38 113 LEU A CA 1
ATOM 848 C C . LEU A 1 113 ? -12.297 2.639 17.754 1.00 94.38 113 LEU A C 1
ATOM 850 O O . LEU A 1 113 ? -11.852 2.807 16.621 1.00 94.38 113 LEU A O 1
ATOM 854 N N . VAL A 1 114 ? -13.378 3.289 18.198 1.00 92.44 114 VAL A N 1
ATOM 855 C CA . VAL A 1 114 ? -14.079 4.318 17.407 1.00 92.44 114 VAL A CA 1
ATOM 856 C C . VAL A 1 114 ? -13.168 5.515 17.139 1.00 92.44 114 VAL A C 1
ATOM 858 O O . VAL A 1 114 ? -13.077 5.968 15.999 1.00 92.44 114 VAL A O 1
ATOM 861 N N . ALA A 1 115 ? -12.443 5.993 18.152 1.00 91.62 115 ALA A N 1
ATOM 862 C CA . ALA A 1 115 ? -11.469 7.070 18.003 1.00 91.62 115 ALA A CA 1
ATOM 863 C C . ALA A 1 115 ? -10.337 6.693 17.034 1.00 91.62 115 ALA A C 1
ATOM 865 O O . ALA A 1 115 ? -10.021 7.454 16.120 1.00 91.62 115 ALA A O 1
ATOM 866 N N . MET A 1 116 ? -9.772 5.492 17.185 1.00 93.44 116 MET A N 1
ATOM 867 C CA . MET A 1 116 ? -8.747 4.960 16.286 1.00 93.44 116 MET A CA 1
ATOM 868 C C . MET A 1 116 ? -9.253 4.876 14.839 1.00 93.44 116 MET A C 1
ATOM 870 O O . MET A 1 116 ? -8.566 5.319 13.922 1.00 93.44 116 MET A O 1
ATOM 874 N N . TYR A 1 117 ? -10.467 4.361 14.628 1.00 92.31 117 TYR A N 1
ATOM 875 C CA . TYR A 1 117 ? -11.083 4.284 13.303 1.00 92.31 117 TYR A CA 1
ATOM 876 C C . TYR A 1 117 ? -11.320 5.675 12.693 1.00 92.31 117 TYR A C 1
ATOM 878 O O . TYR A 1 117 ? -11.061 5.878 11.507 1.00 92.31 117 TYR A O 1
ATOM 886 N N . ASN A 1 118 ? -11.760 6.648 13.497 1.00 89.12 118 ASN A N 1
ATOM 887 C CA . ASN A 1 118 ? -11.999 8.023 13.051 1.00 89.12 118 ASN A CA 1
ATOM 888 C C . ASN A 1 118 ? -10.735 8.751 12.586 1.00 89.12 118 ASN A C 1
ATOM 890 O O . ASN A 1 118 ? -10.820 9.576 11.675 1.00 89.12 118 ASN A O 1
ATOM 894 N N . ASN A 1 119 ? -9.590 8.422 13.185 1.00 87.44 119 ASN A N 1
ATOM 895 C CA . ASN A 1 119 ? -8.284 8.954 12.799 1.00 87.44 119 ASN A CA 1
ATOM 896 C C . ASN A 1 119 ? -7.692 8.265 11.556 1.00 87.44 119 ASN A C 1
ATOM 898 O O . ASN A 1 119 ? -6.662 8.705 11.053 1.00 87.44 119 ASN A O 1
ATOM 902 N N . GLY A 1 120 ? -8.312 7.186 11.068 1.00 86.44 120 GLY A N 1
ATOM 903 C CA . GLY A 1 120 ? -7.890 6.468 9.867 1.00 86.44 120 GLY A CA 1
ATOM 904 C C . GLY A 1 120 ? -8.681 6.842 8.607 1.00 86.44 120 GLY A C 1
ATOM 905 O O . GLY A 1 120 ? -9.431 7.817 8.556 1.00 86.44 120 GLY A O 1
ATOM 906 N N . ASN A 1 121 ? -8.560 5.996 7.579 1.00 82.62 121 ASN A N 1
ATOM 907 C CA . ASN A 1 121 ? -9.186 6.195 6.263 1.00 82.62 121 ASN A CA 1
ATOM 908 C C . ASN A 1 121 ? -10.719 6.039 6.257 1.00 82.62 121 ASN A C 1
ATOM 910 O O . ASN A 1 121 ? -11.363 6.379 5.265 1.00 82.62 121 ASN A O 1
ATOM 914 N N . LYS A 1 122 ? -11.309 5.515 7.342 1.00 88.56 122 LYS A N 1
ATOM 915 C CA . LYS A 1 122 ? -12.756 5.273 7.499 1.00 88.56 122 LYS A CA 1
ATOM 916 C C . LYS A 1 122 ? -13.377 4.521 6.315 1.00 88.56 122 LYS A C 1
ATOM 918 O O . LYS A 1 122 ? -14.452 4.857 5.817 1.00 88.56 122 LYS A O 1
ATOM 923 N N . ASP A 1 123 ? -12.683 3.492 5.858 1.00 89.06 123 ASP A N 1
ATOM 924 C CA . ASP A 1 123 ? -13.021 2.715 4.669 1.00 89.06 123 ASP A CA 1
ATOM 925 C C . ASP A 1 123 ? -13.991 1.548 4.923 1.00 89.06 123 ASP A C 1
ATOM 927 O O . ASP A 1 123 ? -14.378 0.843 3.990 1.00 89.06 123 ASP A O 1
ATOM 931 N N . GLY A 1 124 ? -14.415 1.356 6.173 1.00 91.81 124 GLY A N 1
ATOM 932 C CA . GLY A 1 124 ? -15.239 0.229 6.603 1.00 91.81 124 GLY A CA 1
ATOM 933 C C . GLY A 1 124 ? -14.440 -0.991 7.070 1.00 91.81 124 GLY A C 1
ATOM 934 O O . GLY A 1 124 ? -15.055 -1.984 7.481 1.00 91.81 124 GLY A O 1
ATOM 935 N N . SER A 1 125 ? -13.107 -0.929 7.030 1.00 94.19 125 SER A N 1
ATOM 936 C CA . SER A 1 125 ? -12.216 -1.921 7.624 1.00 94.19 125 SER A CA 1
ATOM 937 C C . SER A 1 125 ? -11.725 -1.479 9.005 1.00 94.19 125 SER A C 1
ATOM 939 O O . SER A 1 125 ? -11.726 -0.295 9.336 1.00 94.19 125 SER A O 1
ATOM 941 N N . LEU A 1 126 ? -11.322 -2.435 9.838 1.00 95.12 126 LEU A N 1
ATOM 942 C CA . LEU A 1 126 ? -10.726 -2.166 11.146 1.00 95.12 126 LEU A CA 1
ATOM 943 C C . LEU A 1 126 ? -9.468 -3.014 11.305 1.00 95.12 126 LEU A C 1
ATOM 945 O O . LEU A 1 126 ? -9.513 -4.220 11.093 1.00 95.12 126 LEU A O 1
ATOM 949 N N . GLN A 1 127 ? -8.355 -2.402 11.698 1.00 95.81 127 GLN A N 1
ATOM 950 C CA . GLN A 1 127 ? -7.119 -3.125 11.984 1.00 95.81 127 GLN A CA 1
ATOM 951 C C . GLN A 1 127 ? -6.901 -3.203 13.494 1.00 95.81 127 GLN A C 1
ATOM 953 O O . GLN A 1 127 ? -6.920 -2.183 14.179 1.00 95.81 127 GLN A O 1
ATOM 958 N N . CYS A 1 128 ? -6.683 -4.409 14.017 1.00 96.56 128 CYS A N 1
ATOM 959 C CA . CYS A 1 128 ? -6.321 -4.605 15.417 1.00 96.56 128 CYS A CA 1
ATOM 960 C C . CYS A 1 128 ? -4.984 -3.897 15.714 1.00 96.56 128 CYS A C 1
ATOM 962 O O . CYS A 1 128 ? -3.985 -4.217 15.062 1.00 96.56 128 CYS A O 1
ATOM 964 N N . PRO A 1 129 ? -4.908 -2.976 16.691 1.00 95.81 129 PRO A N 1
ATOM 965 C CA . PRO A 1 129 ? -3.667 -2.261 16.971 1.00 95.81 129 PRO A CA 1
ATOM 966 C C . PRO A 1 129 ? -2.578 -3.170 17.558 1.00 95.81 129 PRO A C 1
ATOM 968 O O . PRO A 1 129 ? -1.402 -2.887 17.329 1.00 95.81 129 PRO A O 1
ATOM 971 N N . THR A 1 130 ? -2.948 -4.276 18.219 1.00 96.12 130 THR A N 1
ATOM 972 C CA . THR A 1 130 ? -2.004 -5.233 18.823 1.00 96.12 130 THR A CA 1
ATOM 973 C C . THR A 1 130 ? -1.410 -6.190 17.789 1.00 96.12 130 THR A C 1
ATOM 975 O O . THR A 1 130 ? -0.209 -6.167 17.554 1.00 96.12 130 THR A O 1
ATOM 978 N N . CYS A 1 131 ? -2.237 -6.999 17.116 1.00 95.38 131 CYS A N 1
ATOM 979 C CA . CYS A 1 131 ? -1.752 -8.060 16.216 1.00 95.38 131 CYS A CA 1
ATOM 980 C C . CYS A 1 131 ? -1.883 -7.745 14.719 1.00 95.38 131 CYS A C 1
ATOM 982 O O . CYS A 1 131 ? -1.605 -8.600 13.885 1.00 95.38 131 CYS A O 1
ATOM 984 N N . LYS A 1 132 ? -2.363 -6.550 14.359 1.00 94.06 132 LYS A N 1
ATOM 985 C CA . LYS A 1 132 ? -2.534 -6.086 12.970 1.00 94.06 132 LYS A CA 1
ATOM 986 C C . LYS A 1 132 ? -3.530 -6.880 12.113 1.00 94.06 132 LYS A C 1
ATOM 988 O O . LYS A 1 132 ? -3.666 -6.557 10.935 1.00 94.06 132 LYS A O 1
ATOM 993 N N . THR A 1 133 ? -4.278 -7.829 12.692 1.00 95.50 133 THR A N 1
ATOM 994 C CA . THR A 1 133 ? -5.393 -8.524 12.015 1.00 95.50 133 THR A CA 1
ATOM 995 C C . THR A 1 133 ? -6.373 -7.507 11.428 1.00 95.50 133 THR A C 1
ATOM 997 O O . THR A 1 133 ? -6.797 -6.585 12.132 1.00 95.50 133 THR A O 1
ATOM 1000 N N . ILE A 1 134 ? -6.724 -7.676 10.152 1.00 95.88 134 ILE A N 1
ATOM 1001 C CA . ILE A 1 134 ? -7.627 -6.790 9.409 1.00 95.88 134 ILE A CA 1
ATOM 1002 C C . ILE A 1 134 ? -9.028 -7.401 9.373 1.00 95.88 134 ILE A C 1
ATOM 1004 O O . ILE A 1 134 ? -9.220 -8.545 8.977 1.00 95.88 134 ILE A O 1
ATOM 1008 N N . TYR A 1 135 ? -10.015 -6.600 9.753 1.00 95.25 135 TYR A N 1
ATOM 1009 C CA . TYR A 1 135 ? -11.431 -6.923 9.709 1.00 95.25 135 TYR A CA 1
ATOM 1010 C C . TYR A 1 135 ? -12.091 -6.167 8.558 1.00 95.25 135 TYR A C 1
ATOM 1012 O O . TYR A 1 135 ? -12.050 -4.938 8.515 1.00 95.25 135 TYR A O 1
ATOM 1020 N N . GLY A 1 136 ? -12.744 -6.891 7.647 1.00 94.06 136 GLY A N 1
ATOM 1021 C CA . GLY A 1 136 ? -13.284 -6.317 6.411 1.00 94.06 136 GLY A CA 1
ATOM 1022 C C . GLY A 1 136 ? -12.222 -6.178 5.317 1.00 94.06 136 GLY A C 1
ATOM 1023 O O . GLY A 1 136 ? -11.166 -6.792 5.392 1.00 94.06 136 GLY A O 1
ATOM 1024 N N . VAL A 1 137 ? -12.516 -5.382 4.286 1.00 94.06 137 VAL A N 1
ATOM 1025 C CA . VAL A 1 137 ? -11.604 -5.161 3.152 1.00 94.06 137 VAL A CA 1
ATOM 1026 C C . VAL A 1 137 ? -10.938 -3.804 3.311 1.00 94.06 137 VAL A C 1
ATOM 1028 O O . VAL A 1 137 ? -11.608 -2.778 3.178 1.00 94.06 137 VAL A O 1
ATOM 1031 N N . LYS A 1 138 ? -9.633 -3.804 3.594 1.00 94.31 138 LYS A N 1
ATOM 1032 C CA . LYS A 1 138 ? -8.836 -2.579 3.681 1.00 94.31 138 LYS A CA 1
ATOM 1033 C C . LYS A 1 138 ? -8.729 -1.927 2.305 1.00 94.31 138 LYS A C 1
ATOM 1035 O O . LYS A 1 138 ? -8.425 -2.584 1.311 1.00 94.31 138 LYS A O 1
ATOM 1040 N N . THR A 1 139 ? -8.967 -0.626 2.252 1.00 94.44 139 THR A N 1
ATOM 1041 C CA . THR A 1 139 ? -8.767 0.220 1.079 1.00 94.44 139 THR A CA 1
ATOM 1042 C C . THR A 1 139 ? -8.053 1.509 1.476 1.00 94.44 139 THR A C 1
ATOM 1044 O O . THR A 1 139 ? -8.136 1.983 2.609 1.00 94.44 139 THR A O 1
ATOM 1047 N N . GLY A 1 140 ? -7.305 2.080 0.542 1.00 94.06 140 GLY A N 1
ATOM 1048 C CA . GLY A 1 140 ? -6.576 3.318 0.775 1.00 94.06 140 GLY A CA 1
ATOM 1049 C C . GLY A 1 140 ? -7.247 4.541 0.162 1.00 94.06 140 GLY A C 1
ATOM 1050 O O . GLY A 1 140 ? -8.389 4.524 -0.312 1.00 94.06 140 GLY A O 1
ATOM 1051 N N . ASN A 1 141 ? -6.490 5.628 0.172 1.00 94.00 141 ASN A N 1
ATOM 1052 C CA . ASN A 1 141 ? -6.881 6.929 -0.346 1.00 94.00 141 ASN A CA 1
ATOM 1053 C C . ASN A 1 141 ? -6.120 7.296 -1.634 1.00 94.00 141 ASN A C 1
ATOM 1055 O O . ASN A 1 141 ? -6.219 8.430 -2.076 1.00 94.00 141 ASN A O 1
ATOM 1059 N N . GLN A 1 142 ? -5.435 6.360 -2.307 1.00 97.44 142 GLN A N 1
ATOM 1060 C CA . GLN A 1 142 ? -4.759 6.602 -3.593 1.00 97.44 142 GLN A CA 1
ATOM 1061 C C . GLN A 1 142 ? -5.604 7.456 -4.558 1.00 97.44 142 GLN A C 1
ATOM 1063 O O . GLN A 1 142 ? -6.747 7.082 -4.850 1.00 97.44 142 GLN A O 1
ATOM 1068 N N . PRO A 1 143 ? -5.089 8.571 -5.100 1.00 96.62 143 PRO A N 1
ATOM 1069 C CA . PRO A 1 143 ? -5.825 9.367 -6.076 1.00 96.62 143 PRO A CA 1
ATOM 1070 C C . PRO A 1 143 ? -6.165 8.601 -7.363 1.00 96.62 143 PRO A C 1
ATOM 1072 O O . PRO A 1 143 ? -5.583 7.565 -7.685 1.00 96.62 143 PRO A O 1
ATOM 1075 N N . ALA A 1 144 ? -7.121 9.131 -8.127 1.00 96.44 144 ALA A N 1
ATOM 1076 C CA . ALA A 1 144 ? -7.464 8.588 -9.438 1.00 96.44 144 ALA A CA 1
ATOM 1077 C C . ALA A 1 144 ? -6.248 8.609 -10.379 1.00 96.44 144 ALA A C 1
ATOM 1079 O O . ALA A 1 144 ? -5.515 9.596 -10.435 1.00 96.44 144 ALA A O 1
ATOM 1080 N N . GLY A 1 145 ? -6.062 7.541 -11.146 1.00 97.25 145 GLY A N 1
ATOM 1081 C CA . GLY A 1 145 ? -4.931 7.412 -12.054 1.00 97.25 145 GLY A CA 1
ATOM 1082 C C . GLY A 1 145 ? -5.026 6.183 -12.943 1.00 97.25 145 GLY A C 1
ATOM 1083 O O . GLY A 1 145 ? -6.084 5.564 -13.096 1.00 97.25 145 GLY A O 1
ATOM 1084 N N . LYS A 1 146 ? -3.889 5.829 -13.534 1.00 97.75 146 LYS A N 1
ATOM 1085 C CA . LYS A 1 146 ? -3.745 4.695 -14.443 1.00 97.75 146 LYS A CA 1
ATOM 1086 C C . LYS A 1 146 ? -2.569 3.820 -14.015 1.00 97.75 146 LYS A C 1
ATOM 1088 O O . LYS A 1 146 ? -1.499 4.342 -13.713 1.00 97.75 146 LYS A O 1
ATOM 1093 N N . MET A 1 147 ? -2.768 2.509 -14.041 1.00 98.19 147 MET A N 1
ATOM 1094 C CA . MET A 1 147 ? -1.720 1.496 -13.936 1.00 98.19 147 MET A CA 1
ATOM 1095 C C . MET A 1 147 ? -1.684 0.720 -15.246 1.00 98.19 147 MET A C 1
ATOM 1097 O O . MET A 1 147 ? -2.701 0.176 -15.662 1.00 98.19 147 MET A O 1
ATOM 1101 N N . GLU A 1 148 ? -0.531 0.663 -15.896 1.00 97.88 148 GLU A N 1
ATOM 1102 C CA . GLU A 1 148 ? -0.302 -0.117 -17.113 1.00 97.88 148 GLU A CA 1
ATOM 1103 C C . GLU A 1 148 ? 0.802 -1.134 -16.885 1.00 97.88 148 GLU A C 1
ATOM 1105 O O . GLU A 1 148 ? 1.701 -0.906 -16.080 1.00 97.88 148 GLU A O 1
ATOM 1110 N N . TYR A 1 149 ? 0.756 -2.249 -17.603 1.00 98.19 149 TYR A N 1
ATOM 1111 C CA . TYR A 1 149 ? 1.782 -3.275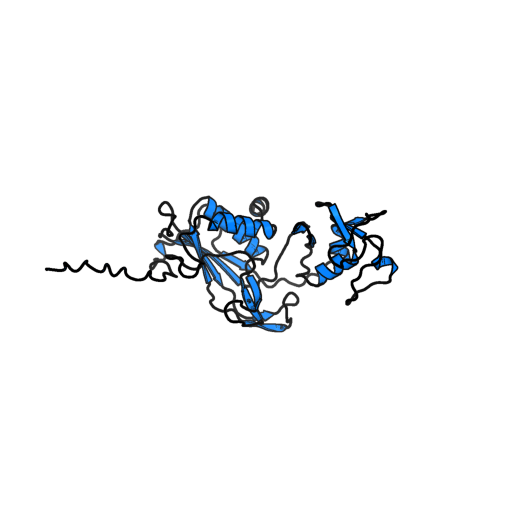 -17.497 1.00 98.19 149 TYR A CA 1
ATOM 1112 C C . TYR A 1 149 ? 1.929 -4.076 -18.787 1.00 98.19 149 TYR A C 1
ATOM 1114 O O . TYR A 1 149 ? 0.979 -4.258 -19.548 1.00 98.19 149 TYR A O 1
ATOM 1122 N N . HIS A 1 150 ? 3.153 -4.524 -19.045 1.00 98.12 150 HIS A N 1
ATOM 1123 C CA . HIS A 1 150 ? 3.517 -5.353 -20.194 1.00 98.12 150 HIS A CA 1
ATOM 1124 C C . HIS A 1 150 ? 4.907 -5.959 -19.992 1.00 98.12 150 HIS A C 1
ATOM 1126 O O . HIS A 1 150 ? 5.666 -5.525 -19.127 1.00 98.12 150 HIS A O 1
ATOM 1132 N N . VAL A 1 151 ? 5.263 -6.932 -20.825 1.00 98.38 151 VAL A N 1
ATOM 1133 C CA . VAL A 1 151 ? 6.588 -7.553 -20.846 1.00 98.38 151 VAL A CA 1
ATOM 1134 C C . VAL A 1 151 ? 7.507 -6.811 -21.818 1.00 98.38 151 VAL A C 1
ATOM 1136 O O . VAL A 1 151 ? 7.099 -6.484 -22.935 1.00 98.38 151 VAL A O 1
ATOM 1139 N N . ILE A 1 152 ? 8.751 -6.569 -21.400 1.00 98.44 152 ILE A N 1
ATOM 1140 C CA . ILE A 1 152 ? 9.852 -6.047 -22.225 1.00 98.44 152 ILE A CA 1
ATOM 1141 C C . ILE A 1 152 ? 10.944 -7.121 -22.404 1.00 98.44 152 ILE A C 1
ATOM 1143 O O . ILE A 1 152 ? 11.130 -7.948 -21.509 1.00 98.44 152 ILE A O 1
ATOM 1147 N N . PRO A 1 153 ? 11.689 -7.141 -23.526 1.00 97.69 153 PRO A N 1
ATOM 1148 C CA . PRO A 1 153 ? 12.572 -8.248 -23.919 1.00 97.69 153 PRO A CA 1
ATOM 1149 C C . PRO A 1 153 ? 13.945 -8.220 -23.221 1.00 97.69 153 PRO A C 1
ATOM 1151 O O . PRO A 1 153 ? 14.956 -8.574 -23.822 1.00 97.69 153 PRO A O 1
ATOM 1154 N N . HIS A 1 154 ? 14.001 -7.776 -21.969 1.00 98.00 154 HIS A N 1
ATOM 1155 C CA . HIS A 1 154 ? 15.240 -7.664 -21.205 1.00 98.00 154 HIS A CA 1
ATOM 1156 C C . HIS A 1 154 ? 15.091 -8.359 -19.860 1.00 98.00 154 HIS A C 1
ATOM 1158 O O . HIS A 1 154 ? 14.020 -8.309 -19.254 1.00 98.00 154 HIS A O 1
ATOM 1164 N N . SER A 1 155 ? 16.167 -8.981 -19.402 1.00 98.38 155 SER A N 1
ATOM 1165 C CA . SER A 1 155 ? 16.254 -9.614 -18.089 1.00 98.38 155 SER A CA 1
ATOM 1166 C C . SER A 1 155 ? 16.729 -8.614 -17.042 1.00 98.38 155 SER A C 1
ATOM 1168 O O . SER A 1 155 ? 17.555 -7.745 -17.336 1.00 98.38 155 SER A O 1
ATOM 1170 N N . LEU A 1 156 ? 16.221 -8.751 -15.820 1.00 98.50 156 LEU A N 1
ATOM 1171 C CA . LEU A 1 156 ? 16.727 -8.006 -14.670 1.00 98.50 156 LEU A CA 1
ATOM 1172 C C . LEU A 1 156 ? 18.011 -8.661 -14.141 1.00 98.50 156 LEU A C 1
ATOM 1174 O O . LEU A 1 156 ? 18.152 -9.887 -14.219 1.00 98.50 156 LEU A O 1
ATOM 1178 N N . PRO A 1 157 ? 18.936 -7.888 -13.544 1.00 98.12 157 PRO A N 1
ATOM 1179 C CA . PRO A 1 157 ? 20.039 -8.456 -12.778 1.00 98.12 157 PRO A CA 1
ATOM 1180 C C . PRO A 1 157 ? 19.528 -9.452 -11.721 1.00 98.12 157 PRO A C 1
ATOM 1182 O O . PRO A 1 157 ? 18.638 -9.133 -10.937 1.00 98.12 157 PRO A O 1
ATOM 1185 N N . GLY A 1 158 ? 20.085 -10.667 -11.702 1.00 97.62 158 GLY A N 1
ATOM 1186 C CA . GLY A 1 158 ? 19.639 -11.754 -10.816 1.00 97.62 158 GLY A CA 1
ATOM 1187 C C . GLY A 1 158 ? 18.506 -12.635 -11.367 1.00 97.62 158 GLY A C 1
ATOM 1188 O O . GLY A 1 158 ? 18.161 -13.620 -10.725 1.00 97.62 158 GLY A O 1
ATOM 1189 N N . HIS A 1 159 ? 17.972 -12.334 -12.558 1.00 97.94 159 HIS A N 1
ATOM 1190 C CA . HIS A 1 159 ? 16.899 -13.097 -13.213 1.00 97.94 159 HIS A CA 1
ATOM 1191 C C . HIS A 1 159 ? 17.197 -13.361 -14.709 1.00 97.94 159 HIS A C 1
ATOM 1193 O O . HIS A 1 159 ? 16.456 -12.895 -15.576 1.00 97.94 159 HIS A O 1
ATOM 1199 N N . PRO A 1 160 ? 18.305 -14.052 -15.050 1.00 97.44 160 PRO A N 1
ATOM 1200 C CA . PRO A 1 160 ? 18.765 -14.213 -16.438 1.00 97.44 160 PRO A CA 1
ATOM 1201 C C . PRO A 1 160 ? 17.882 -15.135 -17.298 1.00 97.44 160 PRO A C 1
ATOM 1203 O O . PRO A 1 160 ? 18.001 -15.145 -18.519 1.00 97.44 160 PRO A O 1
ATOM 1206 N N . ASP A 1 161 ? 17.021 -15.925 -16.668 1.00 96.94 161 ASP A N 1
ATOM 1207 C CA . ASP A 1 161 ? 16.172 -16.956 -17.264 1.00 96.94 161 ASP A CA 1
ATOM 1208 C C . ASP A 1 161 ? 14.801 -16.436 -17.723 1.00 96.94 161 ASP A C 1
ATOM 1210 O O . ASP A 1 161 ? 14.049 -17.149 -18.388 1.00 96.94 161 ASP A O 1
ATOM 1214 N N . CYS A 1 162 ? 14.463 -15.187 -17.398 1.00 97.56 162 CYS A N 1
ATOM 1215 C CA . CYS A 1 162 ? 13.183 -14.590 -17.754 1.00 97.56 162 CYS A CA 1
ATOM 1216 C C . CYS A 1 162 ? 13.311 -13.139 -18.232 1.00 97.56 162 CYS A C 1
ATOM 1218 O O . CYS A 1 162 ? 14.340 -12.475 -18.093 1.00 97.56 162 CYS A O 1
ATOM 1220 N N . LYS A 1 163 ? 12.236 -12.660 -18.861 1.00 98.31 163 LYS A N 1
ATOM 1221 C CA . LYS A 1 163 ? 12.070 -11.265 -19.290 1.00 98.31 163 LYS A CA 1
ATOM 1222 C C . LYS A 1 163 ? 11.639 -10.394 -18.104 1.00 98.31 163 LYS A C 1
ATOM 1224 O O . LYS A 1 163 ? 11.615 -10.849 -16.965 1.00 98.31 163 LYS A O 1
ATOM 1229 N N . THR A 1 164 ? 11.261 -9.146 -18.365 1.00 98.69 164 THR A N 1
ATOM 1230 C CA . THR A 1 164 ? 10.805 -8.211 -17.328 1.00 98.69 164 THR A CA 1
ATOM 1231 C C . THR A 1 164 ? 9.371 -7.786 -17.574 1.00 98.69 164 THR A C 1
ATOM 1233 O O . THR A 1 164 ? 9.032 -7.344 -18.670 1.00 98.69 164 THR A O 1
ATOM 1236 N N . ILE A 1 165 ? 8.552 -7.824 -16.532 1.00 98.75 165 ILE A N 1
ATOM 1237 C CA . ILE A 1 165 ? 7.283 -7.109 -16.457 1.00 98.75 165 ILE A CA 1
ATOM 1238 C C . ILE A 1 165 ? 7.596 -5.662 -16.073 1.00 98.75 165 ILE A C 1
ATOM 1240 O O . ILE A 1 165 ? 8.123 -5.393 -14.993 1.00 98.75 165 ILE A O 1
ATOM 1244 N N . ARG A 1 166 ? 7.254 -4.715 -16.947 1.00 98.69 166 ARG A N 1
ATOM 1245 C CA . ARG A 1 166 ? 7.307 -3.282 -16.655 1.00 98.69 166 ARG A CA 1
ATOM 1246 C C . ARG A 1 166 ? 5.920 -2.802 -16.255 1.00 98.69 166 ARG A C 1
ATOM 1248 O O . ARG A 1 166 ? 4.996 -2.878 -17.061 1.00 98.69 166 ARG A O 1
ATOM 1255 N N . ILE A 1 167 ? 5.803 -2.269 -15.045 1.00 98.75 167 ILE A N 1
ATOM 1256 C CA . ILE A 1 167 ? 4.606 -1.602 -14.527 1.00 98.75 167 ILE A CA 1
ATOM 1257 C C . ILE A 1 167 ? 4.806 -0.091 -14.669 1.00 98.75 167 ILE A C 1
ATOM 1259 O O . ILE A 1 167 ? 5.900 0.424 -14.435 1.00 98.75 167 ILE A O 1
ATOM 1263 N N . ILE A 1 168 ? 3.766 0.622 -15.084 1.00 98.62 168 ILE A N 1
ATOM 1264 C CA . ILE A 1 168 ? 3.774 2.069 -15.278 1.00 98.62 168 ILE A CA 1
ATOM 1265 C C . ILE A 1 168 ? 2.578 2.648 -14.539 1.00 98.62 168 ILE A C 1
ATOM 1267 O O . ILE A 1 168 ? 1.432 2.453 -14.942 1.00 98.62 168 ILE A O 1
ATOM 1271 N N . TYR A 1 169 ? 2.850 3.390 -13.474 1.00 98.69 169 TYR A N 1
ATOM 1272 C CA . TYR A 1 169 ? 1.830 4.175 -12.796 1.00 98.69 169 TYR A CA 1
ATOM 1273 C C . TYR A 1 169 ? 1.828 5.592 -13.349 1.00 98.69 169 TYR A C 1
ATOM 1275 O O . TYR A 1 169 ? 2.886 6.180 -13.565 1.00 98.69 169 TYR A O 1
ATOM 1283 N N . ASN A 1 170 ? 0.644 6.162 -13.543 1.00 98.31 170 ASN A N 1
ATOM 1284 C CA . ASN A 1 170 ? 0.465 7.558 -13.909 1.00 98.31 170 ASN A CA 1
ATOM 1285 C C . ASN A 1 170 ? -0.688 8.163 -13.100 1.00 98.31 170 ASN A C 1
ATOM 1287 O O . ASN A 1 170 ? -1.855 7.836 -13.331 1.00 98.31 170 ASN A O 1
ATOM 1291 N N .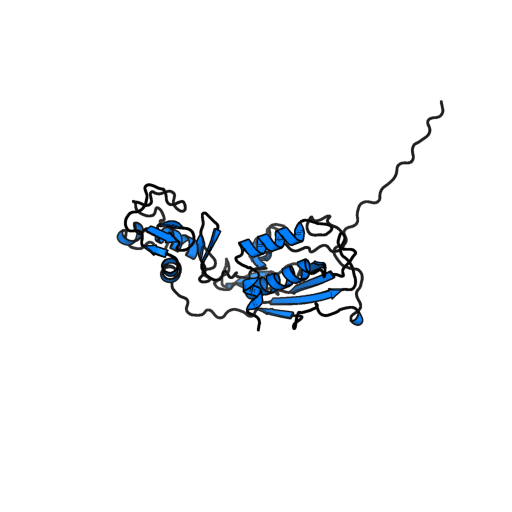 ILE A 1 171 ? -0.350 9.029 -12.146 1.00 98.38 171 ILE A N 1
ATOM 1292 C CA . ILE A 1 171 ? -1.307 9.770 -11.323 1.00 98.38 171 ILE A CA 1
ATOM 1293 C C . ILE A 1 171 ? -1.100 11.263 -11.605 1.00 98.38 171 ILE A C 1
ATOM 1295 O O . ILE A 1 171 ? -0.011 11.775 -11.344 1.00 98.38 171 ILE A O 1
ATOM 1299 N N . PRO A 1 172 ? -2.105 11.972 -12.149 1.00 97.81 172 PRO A N 1
ATOM 1300 C CA . PRO A 1 172 ? -2.022 13.414 -12.336 1.00 97.81 172 PRO A CA 1
ATOM 1301 C C . PRO A 1 172 ? -2.193 14.164 -11.001 1.00 97.81 172 PRO A C 1
ATOM 1303 O O . PRO A 1 172 ? -2.811 13.634 -10.073 1.00 97.81 172 PRO A O 1
ATOM 1306 N N . PRO A 1 173 ? -1.702 15.415 -10.895 1.00 97.75 173 PRO A N 1
ATOM 1307 C CA . PRO A 1 173 ? -2.046 16.288 -9.774 1.00 97.75 173 PRO A CA 1
ATOM 1308 C C . PRO A 1 173 ? -3.556 16.563 -9.745 1.00 97.75 173 PRO A C 1
ATOM 1310 O O . PRO A 1 173 ? -4.257 16.420 -10.752 1.00 97.75 173 PRO A O 1
ATOM 1313 N N . GLY A 1 174 ? -4.072 16.982 -8.594 1.00 97.25 174 GLY A N 1
ATOM 1314 C CA . GLY A 1 174 ? -5.507 17.190 -8.442 1.00 97.25 174 GLY A CA 1
ATOM 1315 C C . GLY A 1 174 ? -5.892 17.914 -7.163 1.00 97.25 174 GLY A C 1
ATOM 1316 O O . GLY A 1 174 ? -5.076 18.581 -6.539 1.00 97.25 174 GLY A O 1
ATOM 1317 N N . ILE A 1 175 ? -7.166 17.783 -6.793 1.00 97.44 175 ILE A N 1
ATOM 1318 C CA . ILE A 1 175 ? -7.733 18.335 -5.560 1.00 97.44 175 ILE A CA 1
ATOM 1319 C C . ILE A 1 175 ? -8.005 17.197 -4.586 1.00 97.44 175 ILE A C 1
ATOM 1321 O O . ILE A 1 175 ? -8.521 16.144 -4.976 1.00 97.44 175 ILE A O 1
ATOM 1325 N N . GLN A 1 176 ? -7.660 17.422 -3.326 1.00 97.06 176 GLN A N 1
ATOM 1326 C CA . GLN A 1 176 ? -7.811 16.466 -2.250 1.00 97.06 176 GLN A CA 1
ATOM 1327 C C . GLN A 1 176 ? -9.287 16.199 -1.931 1.00 97.06 176 GLN A C 1
ATOM 1329 O O . GLN A 1 176 ? -10.074 17.132 -1.764 1.00 97.06 176 GLN A O 1
ATOM 1334 N N . GLY A 1 177 ? -9.660 14.918 -1.864 1.00 92.06 177 GLY A N 1
ATOM 1335 C CA . GLY A 1 177 ? -10.989 14.484 -1.445 1.00 92.06 177 GLY A CA 1
ATOM 1336 C C . GLY A 1 177 ? -11.155 14.481 0.081 1.00 92.06 177 GLY A C 1
ATOM 1337 O O . GLY A 1 177 ? -10.195 14.754 0.803 1.00 92.06 177 GLY A O 1
ATOM 1338 N N . PRO A 1 178 ? -12.359 14.160 0.585 1.00 89.88 178 PRO A N 1
ATOM 1339 C CA . PRO A 1 178 ? -12.641 14.071 2.021 1.00 89.88 178 PRO A CA 1
ATOM 1340 C C . PRO A 1 178 ? -11.791 13.042 2.783 1.00 89.88 178 PRO A C 1
ATOM 1342 O O . PRO A 1 178 ? -11.701 13.113 4.004 1.00 89.88 178 PRO A O 1
ATOM 1345 N N . GLU A 1 179 ? -11.209 12.069 2.079 1.00 88.69 179 GLU A N 1
ATOM 1346 C CA . GLU A 1 179 ? -10.339 11.027 2.635 1.00 88.69 179 GLU A CA 1
ATOM 1347 C C . GLU A 1 179 ? -8.859 11.432 2.766 1.00 88.69 179 GLU A C 1
ATOM 1349 O O . GLU A 1 179 ? -8.047 10.650 3.259 1.00 88.69 179 GLU A O 1
ATOM 1354 N N . HIS A 1 180 ? -8.483 12.610 2.268 1.00 93.69 180 HIS A N 1
ATOM 1355 C CA . HIS A 1 180 ? -7.104 13.097 2.289 1.00 93.69 180 HIS A CA 1
ATOM 1356 C C . HIS A 1 180 ? -6.849 14.054 3.467 1.00 93.69 180 HIS A C 1
ATOM 1358 O O . HIS A 1 180 ? -7.808 14.561 4.051 1.00 93.69 180 HIS A O 1
ATOM 1364 N N . PRO A 1 181 ? -5.574 14.345 3.800 1.00 93.81 181 PRO A N 1
ATOM 1365 C CA . PRO A 1 181 ? -5.222 15.181 4.951 1.00 93.81 181 PRO A CA 1
ATOM 1366 C C . PRO A 1 181 ? -5.817 16.595 4.926 1.00 93.81 181 PRO A C 1
ATOM 1368 O O . PRO A 1 181 ? -6.232 17.103 5.965 1.00 93.81 181 PRO A O 1
ATOM 1371 N N . ASN A 1 182 ? -5.887 17.227 3.750 1.00 95.88 182 ASN A N 1
ATOM 1372 C CA . ASN A 1 182 ? -6.397 18.586 3.582 1.00 95.88 182 ASN A CA 1
ATOM 1373 C C . ASN A 1 182 ? -7.497 18.644 2.501 1.00 95.88 182 ASN A C 1
ATOM 1375 O O . ASN A 1 182 ? -7.236 19.112 1.387 1.00 95.88 182 ASN A O 1
ATOM 1379 N N . PRO A 1 183 ? -8.737 18.201 2.792 1.00 95.25 183 PRO A N 1
ATOM 1380 C CA . PRO A 1 183 ? -9.821 18.189 1.811 1.00 95.25 183 PRO A CA 1
ATOM 1381 C C . PRO A 1 183 ? -10.033 19.555 1.142 1.00 95.25 183 PRO A C 1
ATOM 1383 O O . PRO A 1 183 ? -10.054 20.591 1.803 1.00 95.25 183 PRO A O 1
ATOM 1386 N N . GLY A 1 184 ? -10.189 19.561 -0.183 1.00 96.50 184 GLY A N 1
ATOM 1387 C CA . GLY A 1 184 ? -10.364 20.776 -0.985 1.00 96.50 184 GLY A CA 1
ATOM 1388 C C . GLY A 1 184 ? -9.069 21.496 -1.378 1.00 96.50 184 GLY A C 1
ATOM 1389 O O . GLY A 1 184 ? -9.101 22.300 -2.311 1.00 96.50 184 GLY A O 1
ATOM 1390 N N . LYS A 1 185 ? -7.920 21.191 -0.756 1.00 98.00 185 LYS A N 1
ATOM 1391 C CA . LYS A 1 185 ? -6.624 21.732 -1.198 1.00 98.00 185 LYS A CA 1
ATOM 1392 C C . LYS A 1 185 ? -6.072 20.972 -2.409 1.00 98.00 185 LYS A C 1
ATOM 1394 O O . LYS A 1 185 ? -6.395 19.796 -2.595 1.00 98.00 185 LYS A O 1
ATOM 1399 N N . PRO A 1 186 ? -5.224 21.597 -3.239 1.00 98.38 186 PRO A N 1
ATOM 1400 C CA . PRO A 1 186 ? -4.473 20.877 -4.259 1.00 98.38 186 PRO A CA 1
ATOM 1401 C C . PRO A 1 186 ? -3.544 19.816 -3.655 1.00 98.38 186 PRO A C 1
ATOM 1403 O O . PRO A 1 186 ? -3.122 19.929 -2.505 1.00 98.38 186 PRO A O 1
ATOM 1406 N N . PHE A 1 187 ? -3.206 18.804 -4.449 1.00 98.56 187 PHE A N 1
ATOM 1407 C CA . PHE A 1 187 ? -2.051 17.943 -4.218 1.00 98.56 187 PHE A CA 1
ATOM 1408 C C . PHE A 1 187 ? -1.185 17.866 -5.482 1.00 98.56 187 PHE A C 1
ATOM 1410 O O . PHE A 1 187 ? -1.704 17.874 -6.606 1.00 98.56 187 PHE A O 1
ATOM 1417 N N . THR A 1 188 ? 0.134 17.774 -5.316 1.00 98.56 188 THR A N 1
ATOM 1418 C CA . THR A 1 188 ? 1.086 17.597 -6.426 1.00 98.56 188 THR A CA 1
ATOM 1419 C C . THR A 1 188 ? 1.358 16.113 -6.693 1.00 98.56 188 THR A C 1
ATOM 1421 O O . THR A 1 188 ? 1.125 15.261 -5.840 1.00 98.56 188 THR A O 1
ATOM 1424 N N . ALA A 1 189 ? 1.845 15.769 -7.888 1.00 98.06 189 ALA A N 1
ATOM 1425 C CA . ALA A 1 189 ? 2.206 14.394 -8.242 1.00 98.06 189 ALA A CA 1
ATOM 1426 C C . ALA A 1 189 ? 3.563 14.375 -8.962 1.00 98.06 189 ALA A C 1
ATOM 1428 O O . ALA A 1 189 ? 3.653 14.608 -10.167 1.00 98.06 189 ALA A O 1
ATOM 1429 N N . ARG A 1 190 ? 4.646 14.151 -8.208 1.00 97.44 190 ARG A N 1
ATOM 1430 C CA . ARG A 1 190 ? 6.024 14.228 -8.723 1.00 97.44 190 ARG A CA 1
ATOM 1431 C C . ARG A 1 190 ? 6.507 12.900 -9.307 1.00 97.44 190 ARG A C 1
ATOM 1433 O O . ARG A 1 190 ? 6.246 11.827 -8.752 1.00 97.44 190 ARG A O 1
ATOM 1440 N N . GLY A 1 191 ? 7.265 12.996 -10.402 1.00 95.00 191 GLY A N 1
ATOM 1441 C CA . GLY A 1 191 ? 7.976 11.866 -11.008 1.00 95.00 191 GLY A CA 1
ATOM 1442 C C . GLY A 1 191 ? 7.084 10.849 -11.722 1.00 95.00 191 GLY A C 1
ATOM 1443 O O . GLY A 1 191 ? 7.508 9.715 -11.907 1.00 95.00 191 GLY A O 1
ATOM 1444 N N . PHE A 1 192 ? 5.852 11.221 -12.087 1.00 97.81 192 PHE A N 1
ATOM 1445 C CA . PHE A 1 192 ? 4.988 10.390 -12.925 1.00 97.81 192 PHE A CA 1
ATOM 1446 C C . PHE A 1 192 ? 5.240 10.667 -14.423 1.00 97.81 192 PHE A C 1
ATOM 1448 O O . PHE A 1 192 ? 5.474 11.823 -14.782 1.00 97.81 192 PHE A O 1
ATOM 1455 N N . PRO A 1 193 ? 5.170 9.649 -15.302 1.00 98.00 193 PRO A N 1
ATOM 1456 C CA . PRO A 1 193 ? 4.885 8.249 -14.989 1.00 98.00 193 PRO A CA 1
ATOM 1457 C C . PRO A 1 193 ? 6.027 7.563 -14.221 1.00 98.00 193 PRO A C 1
ATOM 1459 O O . PRO A 1 193 ? 7.200 7.725 -14.550 1.00 98.00 193 PRO A O 1
ATOM 1462 N N . ARG A 1 194 ? 5.674 6.773 -13.199 1.00 98.44 194 ARG A N 1
ATOM 1463 C CA . ARG A 1 194 ? 6.633 5.976 -12.421 1.00 98.44 194 ARG A CA 1
ATOM 1464 C C . ARG A 1 194 ? 6.746 4.592 -13.042 1.00 98.44 194 ARG A C 1
ATOM 1466 O O . ARG A 1 194 ? 5.741 3.894 -13.171 1.00 98.44 194 ARG A O 1
ATOM 1473 N N . HIS A 1 195 ? 7.964 4.214 -13.413 1.00 98.50 195 HIS A N 1
ATOM 1474 C CA . HIS A 1 195 ? 8.276 2.905 -13.974 1.00 98.50 195 HIS A CA 1
ATOM 1475 C C . HIS A 1 195 ? 8.780 1.969 -12.880 1.00 98.50 195 HIS A C 1
ATOM 1477 O O . HIS A 1 195 ? 9.648 2.348 -12.093 1.00 98.50 195 HIS A O 1
ATOM 1483 N N . CYS A 1 196 ? 8.240 0.756 -12.845 1.00 98.69 196 CYS A N 1
ATOM 1484 C CA . CYS A 1 196 ? 8.628 -0.284 -11.903 1.00 98.69 196 CYS A CA 1
ATOM 1485 C C . CYS A 1 196 ? 8.840 -1.612 -12.625 1.00 98.69 196 CYS A C 1
ATOM 1487 O O . CYS A 1 196 ? 8.265 -1.836 -13.695 1.00 98.69 196 CYS A O 1
ATOM 1489 N N . TYR A 1 197 ? 9.640 -2.494 -12.036 1.00 98.81 197 TYR A N 1
ATOM 1490 C CA . TYR A 1 197 ? 10.069 -3.722 -12.695 1.00 98.81 197 TYR A CA 1
ATOM 1491 C C . TYR A 1 197 ? 9.898 -4.945 -11.798 1.00 98.81 197 TYR A C 1
ATOM 1493 O O . TYR A 1 197 ? 10.229 -4.910 -10.616 1.00 98.81 197 TYR A O 1
ATOM 1501 N N . LEU A 1 198 ? 9.414 -6.032 -12.394 1.00 98.75 198 LEU A N 1
ATOM 1502 C CA . LEU A 1 198 ? 9.385 -7.374 -11.817 1.00 98.75 198 LEU A CA 1
ATOM 1503 C C . LEU A 1 198 ? 9.943 -8.362 -12.850 1.00 98.75 198 LEU A C 1
ATOM 1505 O O . LEU A 1 198 ? 9.728 -8.158 -14.047 1.00 98.75 198 LEU A O 1
ATOM 1509 N N . PRO A 1 199 ? 10.607 -9.453 -12.446 1.00 98.56 199 PRO A N 1
ATOM 1510 C CA . PRO A 1 199 ? 10.922 -10.535 -13.374 1.00 98.56 199 PRO A CA 1
ATOM 1511 C C . PRO A 1 199 ? 9.630 -11.180 -13.899 1.00 98.56 199 PRO A C 1
ATOM 1513 O O . PRO A 1 199 ? 8.679 -11.377 -13.143 1.00 98.56 199 PRO A O 1
ATOM 1516 N N . ASP A 1 200 ? 9.583 -11.557 -15.177 1.00 98.38 200 ASP A N 1
ATOM 1517 C CA . ASP A 1 200 ? 8.471 -12.316 -15.775 1.00 98.38 200 ASP A CA 1
ATOM 1518 C C . ASP A 1 200 ? 8.573 -13.816 -15.441 1.00 98.38 200 ASP A C 1
ATOM 1520 O O . ASP A 1 200 ? 8.557 -14.700 -16.301 1.00 98.38 200 ASP A O 1
ATOM 1524 N N . SER A 1 201 ? 8.710 -14.100 -14.150 1.00 97.94 201 SER A N 1
ATOM 1525 C CA . SER A 1 201 ? 8.690 -15.435 -13.563 1.00 97.94 201 SER A CA 1
ATOM 1526 C C . SER A 1 201 ? 7.305 -15.748 -12.992 1.00 97.94 201 SER A C 1
ATOM 1528 O O . SER A 1 201 ? 6.422 -14.889 -12.931 1.00 97.94 201 SER A O 1
ATOM 1530 N N . GLU A 1 202 ? 7.088 -16.981 -12.534 1.00 97.06 202 GLU A N 1
ATOM 1531 C CA . GLU A 1 202 ? 5.841 -17.348 -11.852 1.00 97.06 202 GLU A CA 1
ATOM 1532 C C . GLU A 1 202 ? 5.591 -16.484 -10.605 1.00 97.06 202 GLU A C 1
ATOM 1534 O O . GLU A 1 202 ? 4.511 -15.901 -10.459 1.00 97.06 202 GLU A O 1
ATOM 1539 N N . LYS A 1 203 ? 6.614 -16.326 -9.752 1.00 97.75 203 LYS A N 1
ATOM 1540 C CA . LYS A 1 203 ? 6.540 -15.490 -8.545 1.00 97.75 203 LYS A CA 1
ATOM 1541 C C . LYS A 1 203 ? 6.333 -14.011 -8.901 1.00 97.75 203 LYS A C 1
ATOM 1543 O O . LYS A 1 203 ? 5.511 -13.348 -8.276 1.00 97.75 203 LYS A O 1
ATOM 1548 N N . GLY A 1 204 ? 6.989 -13.501 -9.947 1.00 98.19 204 GLY A N 1
ATOM 1549 C CA . GLY A 1 204 ? 6.781 -12.125 -10.412 1.00 98.19 204 GLY A CA 1
ATOM 1550 C C . GLY A 1 204 ? 5.365 -11.870 -10.945 1.00 98.19 204 GLY A C 1
ATOM 1551 O O . GLY A 1 204 ? 4.742 -10.866 -10.599 1.00 98.19 204 GLY A O 1
ATOM 1552 N N . ARG A 1 205 ? 4.789 -12.815 -11.703 1.00 97.88 205 ARG A N 1
ATOM 1553 C CA . ARG A 1 205 ? 3.381 -12.747 -12.137 1.00 97.88 205 ARG A CA 1
ATOM 1554 C C . ARG A 1 205 ? 2.406 -12.845 -10.962 1.00 97.88 205 ARG A C 1
ATOM 1556 O O . ARG A 1 205 ? 1.368 -12.188 -10.988 1.00 97.88 205 ARG A O 1
ATOM 1563 N N . LYS A 1 206 ? 2.725 -13.621 -9.922 1.00 97.31 206 LYS A N 1
ATOM 1564 C CA . LYS A 1 206 ? 1.952 -13.642 -8.670 1.00 97.31 206 LYS A CA 1
ATOM 1565 C C . LYS A 1 206 ? 1.952 -12.271 -7.990 1.00 97.31 206 LYS A C 1
ATOM 1567 O O . LYS A 1 206 ? 0.875 -11.766 -7.687 1.00 97.31 206 LYS A O 1
ATOM 1572 N N . VAL A 1 207 ? 3.119 -11.641 -7.836 1.00 98.31 207 VAL A N 1
ATOM 1573 C CA . VAL A 1 207 ? 3.223 -10.272 -7.301 1.00 98.31 207 VAL A CA 1
ATOM 1574 C C . VAL A 1 207 ? 2.395 -9.295 -8.137 1.00 98.31 207 VAL A C 1
ATOM 1576 O O . VAL A 1 207 ? 1.612 -8.536 -7.574 1.00 98.31 207 VAL A O 1
ATOM 1579 N N . LEU A 1 208 ? 2.482 -9.353 -9.473 1.00 97.94 208 LEU A N 1
ATOM 1580 C CA . LEU A 1 208 ? 1.672 -8.494 -10.342 1.00 97.94 208 LEU A CA 1
ATOM 1581 C C . LEU A 1 208 ? 0.165 -8.656 -10.079 1.00 97.94 208 LEU A C 1
ATOM 1583 O O . LEU A 1 208 ? -0.522 -7.645 -9.968 1.00 97.94 208 LEU A O 1
ATOM 1587 N N . ARG A 1 209 ? -0.356 -9.887 -9.949 1.00 96.88 209 ARG A N 1
ATOM 1588 C CA . ARG A 1 209 ? -1.785 -10.112 -9.639 1.00 96.88 209 ARG A CA 1
ATOM 1589 C C . ARG A 1 209 ? -2.206 -9.407 -8.351 1.00 96.88 209 ARG A C 1
ATOM 1591 O O . ARG A 1 209 ? -3.224 -8.724 -8.337 1.00 96.88 209 ARG A O 1
ATOM 1598 N N . LEU A 1 210 ? -1.406 -9.526 -7.296 1.00 97.88 210 LEU A N 1
ATOM 1599 C CA . LEU A 1 210 ? -1.708 -8.899 -6.010 1.00 97.88 210 LEU A CA 1
ATOM 1600 C C . LEU A 1 210 ? -1.550 -7.371 -6.050 1.00 97.88 210 LEU A C 1
ATOM 1602 O O . LEU A 1 210 ? -2.339 -6.661 -5.431 1.00 97.88 210 LEU A O 1
ATOM 1606 N N . LEU A 1 211 ? -0.607 -6.842 -6.835 1.00 98.19 211 LEU A N 1
ATOM 1607 C CA . LEU A 1 211 ? -0.491 -5.399 -7.071 1.00 98.19 211 LEU A CA 1
ATOM 1608 C C . LEU A 1 211 ? -1.707 -4.827 -7.812 1.00 98.19 211 LEU A C 1
ATOM 1610 O O . LEU A 1 211 ? -2.095 -3.695 -7.535 1.00 98.19 211 LEU A O 1
ATOM 1614 N N . LEU A 1 212 ? -2.341 -5.588 -8.713 1.00 96.75 212 LEU A N 1
ATOM 1615 C CA . LEU A 1 212 ? -3.599 -5.167 -9.346 1.00 96.75 212 LEU A CA 1
ATOM 1616 C C . LEU A 1 212 ? -4.726 -5.058 -8.315 1.00 96.75 212 LEU A C 1
ATOM 1618 O O . LEU A 1 212 ? -5.424 -4.047 -8.288 1.00 96.75 212 LEU A O 1
ATOM 1622 N N . VAL A 1 213 ? -4.840 -6.035 -7.410 1.00 96.25 213 VAL A N 1
ATOM 1623 C CA . VAL A 1 213 ? -5.785 -5.965 -6.284 1.00 96.25 213 VAL A CA 1
ATOM 1624 C C . VAL A 1 213 ? -5.475 -4.758 -5.395 1.00 96.25 213 VAL A C 1
ATOM 1626 O O . VAL A 1 213 ? -6.382 -4.011 -5.033 1.00 96.25 213 VAL A O 1
ATOM 1629 N N . ALA A 1 214 ? -4.202 -4.514 -5.072 1.00 97.50 214 ALA A N 1
ATOM 1630 C CA . ALA A 1 214 ? -3.778 -3.364 -4.275 1.00 97.50 214 ALA A CA 1
ATOM 1631 C C . ALA A 1 214 ? -4.125 -2.032 -4.946 1.00 97.50 214 ALA A C 1
ATOM 1633 O O . ALA A 1 214 ? -4.606 -1.107 -4.290 1.00 97.50 214 ALA A O 1
ATOM 1634 N N . TRP A 1 215 ? -3.917 -1.936 -6.257 1.00 97.25 215 TRP A N 1
ATOM 1635 C CA . TRP A 1 215 ? -4.279 -0.775 -7.058 1.00 97.25 215 TRP A CA 1
ATOM 1636 C C . TRP A 1 215 ? -5.790 -0.526 -7.046 1.00 97.25 215 TRP A C 1
ATOM 1638 O O . TRP A 1 215 ? -6.221 0.597 -6.772 1.00 97.25 215 TRP A O 1
ATOM 1648 N N . ASP A 1 216 ? -6.594 -1.570 -7.258 1.00 94.56 216 ASP A N 1
ATOM 1649 C CA . ASP A 1 216 ? -8.059 -1.487 -7.244 1.00 94.56 216 ASP A CA 1
ATOM 1650 C C . ASP A 1 216 ? -8.592 -1.159 -5.834 1.00 94.56 216 ASP A C 1
ATOM 1652 O O . ASP A 1 216 ? -9.560 -0.409 -5.676 1.00 94.56 216 ASP A O 1
ATOM 1656 N N . ARG A 1 217 ? -7.888 -1.613 -4.789 1.00 95.38 217 ARG A N 1
ATOM 1657 C CA . ARG A 1 217 ? -8.115 -1.236 -3.384 1.00 95.38 217 ARG A CA 1
ATOM 1658 C C . ARG A 1 217 ? -7.486 0.103 -2.992 1.00 95.38 217 ARG A C 1
ATOM 1660 O O . ARG A 1 217 ? -7.598 0.489 -1.831 1.00 95.38 217 ARG A O 1
ATOM 1667 N N . ARG A 1 218 ? -6.894 0.861 -3.924 1.00 96.38 218 ARG A N 1
ATOM 1668 C CA . ARG A 1 218 ? -6.307 2.196 -3.686 1.00 96.38 218 ARG A CA 1
ATOM 1669 C C . ARG A 1 218 ? -5.157 2.205 -2.663 1.00 96.38 218 ARG A C 1
ATOM 1671 O O . ARG A 1 218 ? -5.043 3.158 -1.897 1.00 96.38 218 ARG A O 1
ATOM 1678 N N . LEU A 1 219 ? -4.333 1.159 -2.627 1.00 97.12 219 LEU A N 1
ATOM 1679 C CA . LEU A 1 219 ? -3.300 0.940 -1.603 1.00 97.12 219 LEU A CA 1
ATOM 1680 C C . LEU A 1 219 ? -1.854 1.179 -2.072 1.00 97.12 219 LEU A C 1
ATOM 1682 O O . LEU A 1 219 ? -0.970 1.153 -1.225 1.00 97.12 219 LEU A O 1
ATOM 1686 N N . ILE A 1 220 ? -1.584 1.426 -3.361 1.00 98.44 220 ILE A N 1
ATOM 1687 C CA . ILE A 1 220 ? -0.200 1.606 -3.855 1.00 98.44 220 ILE A CA 1
ATOM 1688 C C . ILE A 1 220 ? 0.355 2.996 -3.514 1.00 98.44 220 ILE A C 1
ATOM 1690 O O . ILE A 1 220 ? 1.532 3.139 -3.178 1.00 98.44 220 ILE A O 1
ATOM 1694 N N . PHE A 1 221 ? -0.489 4.025 -3.603 1.00 98.38 221 PHE A N 1
ATOM 1695 C CA . PHE A 1 221 ? -0.117 5.404 -3.285 1.00 98.38 221 PHE A CA 1
ATOM 1696 C C . PHE A 1 221 ? -1.061 6.031 -2.258 1.00 98.38 221 PHE A C 1
ATOM 1698 O O . PHE A 1 221 ? -2.170 5.556 -2.032 1.00 98.38 221 PHE A O 1
ATOM 1705 N N . SER A 1 222 ? -0.625 7.147 -1.684 1.00 97.12 222 SER A N 1
ATOM 1706 C CA . SER A 1 222 ? -1.398 8.004 -0.784 1.00 97.12 222 SER A CA 1
ATOM 1707 C C . SER A 1 222 ? -1.092 9.478 -1.082 1.00 97.12 222 SER A C 1
ATOM 1709 O O . SER A 1 222 ? -0.205 9.783 -1.885 1.00 97.12 222 SER A O 1
ATOM 1711 N N . VAL A 1 223 ? -1.824 10.398 -0.455 1.00 97.62 223 VAL A N 1
ATOM 1712 C CA . VAL A 1 223 ? -1.460 11.821 -0.383 1.00 97.62 223 VAL A CA 1
ATOM 1713 C C . VAL A 1 223 ? -0.898 12.095 1.006 1.00 97.62 223 VAL A C 1
ATOM 1715 O O . VAL A 1 223 ? -1.573 11.854 2.005 1.00 97.62 223 VAL A O 1
ATOM 1718 N N . GLY A 1 224 ? 0.327 12.611 1.069 1.00 96.94 224 GLY A N 1
ATOM 1719 C CA . GLY A 1 224 ? 1.015 12.876 2.328 1.00 96.94 224 GLY A CA 1
ATOM 1720 C C . GLY A 1 224 ? 2.263 13.729 2.135 1.00 96.94 224 GLY A C 1
ATOM 1721 O O . GLY A 1 224 ? 2.335 14.533 1.204 1.00 96.94 224 GLY A O 1
ATOM 1722 N N . THR A 1 225 ? 3.238 13.550 3.025 1.00 97.62 225 THR A N 1
ATOM 1723 C CA . THR A 1 225 ? 4.529 14.243 2.973 1.00 97.62 225 THR A CA 1
ATOM 1724 C C . THR A 1 225 ? 5.599 13.321 2.403 1.00 97.62 225 THR A C 1
ATOM 1726 O O . THR A 1 225 ? 5.793 12.205 2.879 1.00 97.62 225 THR A O 1
ATOM 1729 N N . SER A 1 226 ? 6.300 13.788 1.373 1.00 96.25 226 SER A N 1
ATOM 1730 C CA . SER A 1 226 ? 7.417 13.070 0.761 1.00 96.25 226 SER A CA 1
ATOM 1731 C C . SER A 1 226 ? 8.574 12.919 1.747 1.00 96.25 226 SER A C 1
ATOM 1733 O O . SER A 1 226 ? 9.110 13.914 2.233 1.00 96.25 226 SER A O 1
ATOM 1735 N N . SER A 1 227 ? 9.014 11.686 2.000 1.00 93.19 227 SER A N 1
ATOM 1736 C CA . SER A 1 227 ? 10.175 11.414 2.856 1.00 93.19 227 SER A CA 1
ATOM 1737 C C . SER A 1 227 ? 11.500 11.871 2.238 1.00 93.19 227 SER A C 1
ATOM 1739 O O . SER A 1 227 ? 12.447 12.147 2.967 1.00 93.19 227 SER A O 1
ATOM 1741 N N . THR A 1 228 ? 11.580 11.981 0.908 1.00 91.62 228 THR A N 1
ATOM 1742 C CA . THR A 1 228 ? 12.808 12.377 0.200 1.00 91.62 228 THR A CA 1
ATOM 1743 C C . THR A 1 228 ? 12.949 13.884 0.027 1.00 91.62 228 THR A C 1
ATOM 1745 O O . THR A 1 228 ? 14.069 14.384 -0.010 1.00 91.62 228 THR A O 1
ATOM 1748 N N . THR A 1 229 ? 11.839 14.617 -0.098 1.00 95.06 229 THR A N 1
ATOM 1749 C CA . THR A 1 229 ? 11.854 16.064 -0.390 1.00 95.06 229 THR A CA 1
ATOM 1750 C C . THR A 1 229 ? 11.223 16.926 0.698 1.00 95.06 229 THR A C 1
ATOM 1752 O O . THR A 1 229 ? 11.363 18.144 0.648 1.00 95.06 229 THR A O 1
ATOM 1755 N N . GLY A 1 230 ? 10.491 16.336 1.647 1.00 97.06 230 GLY A N 1
ATOM 1756 C CA . GLY A 1 230 ? 9.701 17.070 2.639 1.00 97.06 230 GLY A CA 1
ATOM 1757 C C . GLY A 1 230 ? 8.458 17.770 2.072 1.00 97.06 230 GLY A C 1
ATOM 1758 O O . GLY A 1 230 ? 7.760 18.452 2.817 1.00 97.06 230 GLY A O 1
ATOM 1759 N N . GLU A 1 231 ? 8.155 17.623 0.774 1.00 97.62 231 GLU A N 1
ATOM 1760 C CA . GLU A 1 231 ? 6.971 18.231 0.147 1.00 97.62 231 GLU A CA 1
ATOM 1761 C C . GLU A 1 231 ? 5.695 17.601 0.726 1.00 97.62 231 GLU A C 1
ATOM 1763 O O . GLU A 1 231 ? 5.462 16.403 0.559 1.00 97.62 231 GLU A O 1
ATOM 1768 N N . SER A 1 232 ? 4.883 18.406 1.412 1.00 98.19 232 SER A N 1
ATOM 1769 C CA . SER A 1 232 ? 3.538 18.039 1.873 1.00 98.19 232 SER A CA 1
ATOM 1770 C C . SER A 1 232 ? 2.514 18.108 0.743 1.00 98.19 232 SER A C 1
ATOM 1772 O O . SER A 1 232 ? 2.757 18.727 -0.291 1.00 98.19 232 SER A O 1
ATOM 1774 N N . ASP A 1 233 ? 1.348 17.493 0.961 1.00 98.12 233 ASP A N 1
ATOM 1775 C CA . ASP A 1 233 ? 0.246 17.474 -0.004 1.00 98.12 233 ASP A CA 1
ATOM 1776 C C . ASP A 1 233 ? 0.696 16.940 -1.381 1.00 98.12 233 ASP A C 1
ATOM 1778 O O . ASP A 1 233 ? 0.357 17.486 -2.430 1.00 98.12 233 ASP A O 1
ATOM 1782 N N . THR A 1 234 ? 1.483 15.859 -1.393 1.00 9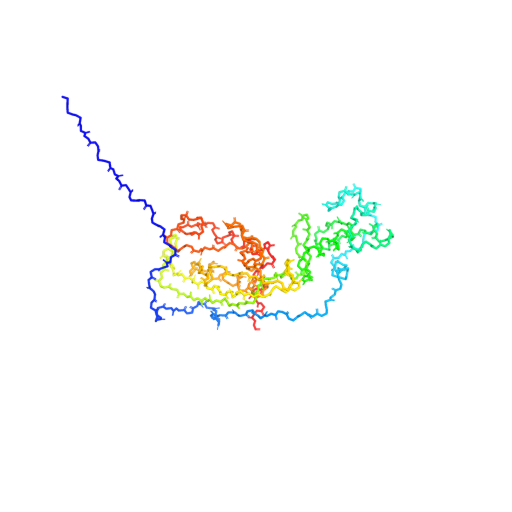8.56 234 THR A N 1
ATOM 1783 C CA . THR A 1 234 ? 1.978 15.232 -2.626 1.00 98.56 234 THR A CA 1
ATOM 1784 C C . THR A 1 234 ? 1.694 13.733 -2.673 1.00 98.56 234 THR A C 1
ATOM 1786 O O . THR A 1 234 ? 1.499 13.086 -1.642 1.00 98.56 234 THR A O 1
ATOM 1789 N N . VAL A 1 235 ? 1.660 13.166 -3.881 1.00 98.56 235 VAL A N 1
ATOM 1790 C CA . VAL A 1 235 ? 1.485 11.721 -4.084 1.00 98.56 235 VAL A CA 1
ATOM 1791 C C . VAL A 1 235 ? 2.751 10.960 -3.683 1.00 98.56 235 VAL A C 1
ATOM 1793 O O . VAL A 1 235 ? 3.808 11.081 -4.317 1.00 98.56 235 VAL A O 1
ATOM 1796 N N . ILE A 1 236 ? 2.614 10.103 -2.673 1.00 98.31 236 ILE A N 1
ATOM 1797 C CA . ILE A 1 236 ? 3.683 9.275 -2.099 1.00 98.31 236 ILE A CA 1
ATOM 1798 C C . ILE A 1 236 ? 3.390 7.781 -2.266 1.00 98.31 236 ILE A C 1
ATOM 1800 O O . ILE A 1 236 ? 2.238 7.387 -2.446 1.00 98.31 236 ILE A O 1
ATOM 1804 N N . TRP A 1 237 ? 4.436 6.949 -2.224 1.00 98.12 237 TRP A N 1
ATOM 1805 C CA . TRP A 1 237 ? 4.285 5.493 -2.091 1.00 98.12 237 TRP A CA 1
ATOM 1806 C C . TRP A 1 237 ? 3.619 5.146 -0.756 1.00 98.12 237 TRP A C 1
ATOM 1808 O O . TRP A 1 237 ? 3.774 5.893 0.208 1.00 98.12 237 TRP A O 1
ATOM 1818 N N . ASN A 1 238 ? 2.895 4.028 -0.698 1.00 95.50 238 ASN A N 1
ATOM 1819 C CA . ASN A 1 238 ? 2.185 3.600 0.504 1.00 95.50 238 ASN A CA 1
ATOM 1820 C C . ASN A 1 238 ? 2.499 2.137 0.843 1.00 95.50 238 ASN A C 1
ATOM 1822 O O . ASN A 1 238 ? 1.854 1.233 0.322 1.00 95.50 238 ASN A O 1
ATOM 1826 N N . GLU A 1 239 ? 3.487 1.924 1.716 1.00 93.62 239 GLU A N 1
ATOM 1827 C CA . GLU A 1 239 ? 3.799 0.650 2.397 1.00 93.62 239 GLU A CA 1
ATOM 1828 C C . GLU A 1 239 ? 4.077 -0.594 1.517 1.00 93.62 239 GLU A C 1
ATOM 1830 O O . GLU A 1 239 ? 4.327 -1.666 2.057 1.00 93.62 239 GLU A O 1
ATOM 1835 N N . VAL A 1 240 ? 4.038 -0.481 0.183 1.00 97.44 240 VAL A N 1
ATOM 1836 C CA . VAL A 1 240 ? 4.337 -1.562 -0.773 1.00 97.44 240 VAL A CA 1
ATOM 1837 C C . VAL A 1 240 ? 5.476 -1.121 -1.690 1.00 97.44 240 VAL A C 1
ATOM 1839 O O . VAL A 1 240 ? 5.308 -0.265 -2.571 1.00 97.44 240 VAL A O 1
ATOM 1842 N N . HIS A 1 241 ? 6.653 -1.704 -1.490 1.00 97.94 241 HIS A N 1
ATOM 1843 C CA . HIS A 1 241 ? 7.878 -1.293 -2.157 1.00 97.94 241 HIS A CA 1
ATOM 1844 C C . HIS A 1 241 ? 7.941 -1.782 -3.602 1.00 97.94 241 HIS A C 1
ATOM 1846 O O . HIS A 1 241 ? 7.662 -2.932 -3.936 1.00 97.94 241 HIS A O 1
ATOM 1852 N N . HIS A 1 242 ? 8.373 -0.877 -4.476 1.00 98.62 242 HIS A N 1
ATOM 1853 C CA . HIS A 1 242 ? 8.568 -1.138 -5.894 1.00 98.62 242 HIS A CA 1
ATOM 1854 C C . HIS A 1 242 ? 10.030 -0.938 -6.273 1.00 98.62 242 HIS A C 1
ATOM 1856 O O . HIS A 1 242 ? 10.704 -0.045 -5.757 1.00 98.62 242 HIS A O 1
ATOM 1862 N N . LYS A 1 243 ? 10.502 -1.732 -7.235 1.00 98.56 243 LYS A N 1
ATOM 1863 C CA . LYS A 1 243 ? 11.819 -1.546 -7.840 1.00 98.56 243 LYS A CA 1
ATOM 1864 C C . LYS A 1 243 ? 11.719 -0.606 -9.029 1.00 98.56 243 LYS A C 1
ATOM 1866 O O . LYS A 1 243 ? 11.103 -0.947 -10.036 1.00 98.56 243 LYS A O 1
ATOM 1871 N N . THR A 1 244 ? 12.282 0.587 -8.888 1.00 98.12 244 THR A N 1
ATOM 1872 C CA . THR A 1 244 ? 12.234 1.689 -9.862 1.00 98.12 244 THR A CA 1
ATOM 1873 C C . THR A 1 244 ? 13.539 1.854 -10.643 1.00 98.12 244 THR A C 1
ATOM 1875 O O . THR A 1 244 ? 13.590 2.626 -11.599 1.00 98.12 244 THR A O 1
ATOM 1878 N N . GLU A 1 245 ? 14.579 1.103 -10.279 1.00 97.94 245 GLU A N 1
ATOM 1879 C CA . GLU A 1 245 ? 15.874 1.048 -10.956 1.00 97.94 245 GLU A CA 1
ATOM 1880 C C . GLU A 1 245 ? 16.032 -0.311 -11.662 1.00 97.94 245 GLU A C 1
ATOM 1882 O O . GLU A 1 245 ? 15.892 -1.366 -11.045 1.00 97.94 245 GLU A O 1
ATOM 1887 N N . PHE A 1 246 ? 16.258 -0.294 -12.981 1.00 97.94 246 PHE A N 1
ATOM 1888 C CA . PHE A 1 246 ? 16.220 -1.499 -13.818 1.00 97.94 246 PHE A CA 1
ATOM 1889 C C . PHE A 1 246 ? 17.495 -2.351 -13.727 1.00 97.94 246 PHE A C 1
ATOM 1891 O O . PHE A 1 246 ? 17.424 -3.559 -13.526 1.00 97.94 246 PHE A O 1
ATOM 1898 N N . GLY A 1 247 ? 18.659 -1.737 -13.954 1.00 95.81 247 GLY A N 1
ATOM 1899 C CA . GLY A 1 247 ? 19.910 -2.451 -14.249 1.00 95.81 247 GLY A CA 1
ATOM 1900 C C . GLY A 1 247 ? 20.984 -2.364 -13.165 1.00 95.81 247 GLY A C 1
ATOM 1901 O O . GLY A 1 247 ? 22.099 -2.829 -13.386 1.00 95.81 247 GLY A O 1
ATOM 1902 N N . SER A 1 248 ? 20.676 -1.741 -12.032 1.00 94.81 248 SER A N 1
ATOM 1903 C CA . SER A 1 248 ? 21.568 -1.601 -10.879 1.00 94.81 248 SER A CA 1
ATOM 1904 C C . SER A 1 248 ? 20.736 -1.478 -9.594 1.00 94.81 248 SER A C 1
ATOM 1906 O O . SER A 1 248 ? 19.507 -1.510 -9.656 1.00 94.81 248 SER A O 1
ATOM 1908 N N . ASN A 1 249 ? 21.386 -1.362 -8.433 1.00 96.38 249 ASN A N 1
ATOM 1909 C CA . ASN A 1 249 ? 20.721 -1.171 -7.138 1.00 96.38 249 ASN A CA 1
ATOM 1910 C C . ASN A 1 249 ? 21.413 -0.087 -6.286 1.00 96.38 249 ASN A C 1
ATOM 1912 O O . ASN A 1 249 ? 21.588 -0.244 -5.080 1.00 96.38 249 ASN A O 1
ATOM 1916 N N . LEU A 1 250 ? 21.870 1.001 -6.912 1.00 95.69 250 LEU A N 1
ATOM 1917 C CA . LEU A 1 250 ? 22.617 2.061 -6.220 1.00 95.69 250 LEU A CA 1
ATOM 1918 C C . LEU A 1 250 ? 21.724 2.923 -5.325 1.00 95.69 250 LEU A C 1
ATOM 1920 O O . LEU A 1 250 ? 22.207 3.508 -4.361 1.00 95.69 250 LEU A O 1
ATOM 1924 N N . THR A 1 251 ? 20.429 2.995 -5.636 1.00 93.19 251 THR A N 1
ATOM 1925 C CA . THR A 1 251 ? 19.443 3.729 -4.829 1.00 93.19 251 THR A CA 1
ATOM 1926 C C . THR A 1 251 ? 18.808 2.879 -3.726 1.00 93.19 251 THR A C 1
ATOM 1928 O O . THR A 1 251 ? 18.017 3.398 -2.947 1.00 93.19 251 THR A O 1
ATOM 1931 N N . GLY A 1 252 ? 19.096 1.572 -3.678 1.00 95.25 252 GLY A N 1
ATOM 1932 C CA . GLY A 1 252 ? 18.380 0.597 -2.843 1.00 95.25 252 GLY A CA 1
ATOM 1933 C C . GLY A 1 252 ? 17.027 0.142 -3.420 1.00 95.25 252 GLY A C 1
ATOM 1934 O O . GLY A 1 252 ? 16.414 -0.804 -2.919 1.00 95.25 252 GLY A O 1
ATOM 1935 N N . HIS A 1 253 ? 16.570 0.759 -4.514 1.00 96.62 253 HIS A N 1
ATOM 1936 C CA . HIS A 1 253 ? 15.289 0.472 -5.166 1.00 96.62 253 HIS A CA 1
ATOM 1937 C C . HIS A 1 253 ? 15.452 -0.239 -6.518 1.00 96.62 253 HIS A C 1
ATOM 1939 O O . HIS A 1 253 ? 14.619 -0.077 -7.411 1.00 96.62 253 HIS A O 1
ATOM 1945 N N . GLY A 1 254 ? 16.502 -1.045 -6.681 1.00 97.75 254 GLY A N 1
ATOM 1946 C CA . GLY A 1 254 ? 16.777 -1.785 -7.911 1.00 97.75 254 GLY A CA 1
ATOM 1947 C C . GLY A 1 254 ? 17.175 -3.245 -7.712 1.00 97.75 254 GLY A C 1
ATOM 1948 O O . GLY A 1 254 ? 16.849 -3.861 -6.694 1.00 97.75 254 GLY A O 1
ATOM 1949 N N . PHE A 1 255 ? 17.867 -3.787 -8.711 1.00 97.38 255 PHE A N 1
ATOM 1950 C CA . PHE A 1 255 ? 18.269 -5.191 -8.820 1.00 97.38 255 PHE A CA 1
ATOM 1951 C C . PHE A 1 255 ? 19.798 -5.327 -8.984 1.00 97.38 255 PHE A C 1
ATOM 1953 O O . PHE A 1 255 ? 20.435 -4.429 -9.538 1.00 97.38 255 PHE A O 1
ATOM 1960 N N . PRO A 1 256 ? 20.421 -6.442 -8.555 1.00 97.38 256 PRO A N 1
ATOM 1961 C CA . PRO A 1 256 ? 19.798 -7.641 -7.997 1.00 97.38 256 PRO A CA 1
ATOM 1962 C C . PRO A 1 256 ? 19.326 -7.436 -6.552 1.00 97.38 256 PRO A C 1
ATOM 1964 O O . PRO A 1 256 ? 19.945 -6.709 -5.776 1.00 97.38 256 PRO A O 1
ATOM 1967 N N . ASP A 1 257 ? 18.225 -8.097 -6.206 1.00 97.88 257 ASP A N 1
ATOM 1968 C CA . ASP A 1 257 ? 17.689 -8.175 -4.846 1.00 97.88 257 ASP A CA 1
ATOM 1969 C C . ASP A 1 257 ? 16.944 -9.513 -4.683 1.00 97.88 257 ASP A C 1
ATOM 1971 O O . ASP A 1 257 ? 15.780 -9.620 -5.081 1.00 97.88 257 ASP A O 1
ATOM 1975 N N . PRO A 1 258 ? 17.605 -10.548 -4.133 1.00 96.44 258 PRO A N 1
ATOM 1976 C CA . PRO A 1 258 ? 17.004 -11.870 -3.969 1.00 96.44 258 PRO A CA 1
ATOM 1977 C C . PRO A 1 258 ? 15.771 -11.891 -3.055 1.00 96.44 258 PRO A C 1
ATOM 1979 O O . PRO A 1 258 ? 14.927 -12.769 -3.210 1.00 96.44 258 PRO A O 1
ATOM 1982 N N . GLY A 1 259 ? 15.658 -10.945 -2.113 1.00 97.44 259 GLY A N 1
ATOM 1983 C CA . GLY A 1 259 ? 14.572 -10.899 -1.131 1.00 97.44 259 GLY A CA 1
ATOM 1984 C C . GLY A 1 259 ? 13.351 -10.106 -1.593 1.00 97.44 259 GLY A C 1
ATOM 1985 O O . GLY A 1 259 ? 12.279 -10.243 -1.006 1.00 97.44 259 GLY A O 1
ATOM 1986 N N . HIS A 1 260 ? 13.475 -9.298 -2.652 1.00 98.25 260 HIS A N 1
ATOM 1987 C CA . HIS A 1 260 ? 12.432 -8.355 -3.062 1.00 98.25 260 HIS A CA 1
AT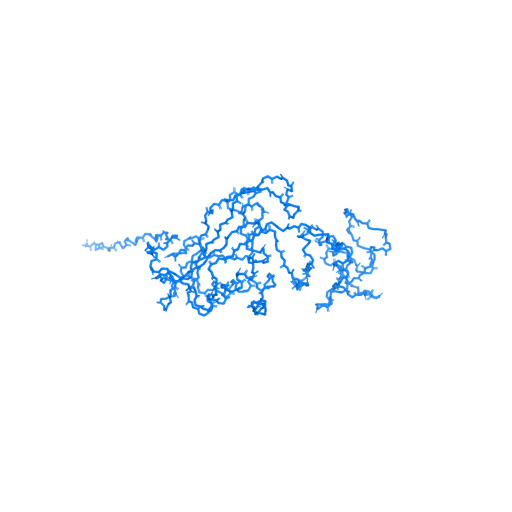OM 1988 C C . HIS A 1 260 ? 11.048 -8.998 -3.229 1.00 98.25 260 HIS A C 1
ATOM 1990 O O . HIS A 1 260 ? 10.069 -8.466 -2.707 1.00 98.25 260 HIS A O 1
ATOM 1996 N N . LEU A 1 261 ? 10.956 -10.120 -3.955 1.00 98.44 261 LEU A N 1
ATOM 1997 C CA . LEU A 1 261 ? 9.660 -10.732 -4.261 1.00 98.44 261 LEU A CA 1
ATOM 1998 C C . LEU A 1 261 ? 8.972 -11.305 -3.020 1.00 98.44 261 LEU A C 1
ATOM 2000 O O . LEU A 1 261 ? 7.751 -11.257 -2.942 1.00 98.44 261 LEU A O 1
ATOM 2004 N N . ASP A 1 262 ? 9.727 -11.837 -2.062 1.00 98.44 262 ASP A N 1
ATOM 2005 C CA . ASP A 1 262 ? 9.151 -12.357 -0.820 1.00 98.44 262 ASP A CA 1
ATOM 2006 C C . ASP A 1 262 ? 8.751 -11.209 0.117 1.00 98.44 262 ASP A C 1
ATOM 2008 O O . ASP A 1 262 ? 7.652 -11.220 0.669 1.00 98.44 262 ASP A O 1
ATOM 2012 N N . ASN A 1 263 ? 9.573 -10.158 0.191 1.00 98.44 263 ASN A N 1
ATOM 2013 C CA . ASN A 1 263 ? 9.267 -8.959 0.970 1.00 98.44 263 ASN A CA 1
ATOM 2014 C C . ASN A 1 263 ? 7.993 -8.262 0.474 1.00 98.44 263 ASN A C 1
ATOM 2016 O O . ASN A 1 263 ? 7.116 -7.959 1.275 1.00 98.44 263 ASN A O 1
ATOM 2020 N N . VAL A 1 264 ? 7.838 -8.055 -0.840 1.00 98.25 264 VAL A N 1
ATOM 2021 C CA . VAL A 1 264 ? 6.643 -7.379 -1.379 1.00 98.25 264 VAL A CA 1
ATOM 2022 C C . VAL A 1 264 ? 5.376 -8.227 -1.216 1.00 98.25 264 VAL A C 1
ATOM 2024 O O . VAL A 1 264 ? 4.296 -7.679 -1.007 1.00 98.25 264 VAL A O 1
ATOM 2027 N N . LEU A 1 265 ? 5.480 -9.562 -1.270 1.00 98.38 265 LEU A N 1
ATOM 2028 C CA . LEU A 1 265 ? 4.355 -10.450 -0.955 1.00 98.38 265 LEU A CA 1
ATOM 2029 C C . LEU A 1 265 ? 3.922 -10.298 0.507 1.00 98.38 265 LEU A C 1
ATOM 2031 O O . LEU A 1 265 ? 2.724 -10.240 0.780 1.00 98.38 265 LEU A O 1
ATOM 2035 N N . GLU A 1 266 ? 4.878 -10.198 1.428 1.00 97.81 266 GLU A N 1
ATOM 2036 C CA . GLU A 1 266 ? 4.591 -9.976 2.844 1.00 97.81 266 GLU A CA 1
ATOM 2037 C C . GLU A 1 266 ? 4.001 -8.583 3.099 1.00 97.81 266 GLU A C 1
ATOM 2039 O O . GLU A 1 266 ? 3.008 -8.457 3.811 1.00 97.81 266 GLU A O 1
ATOM 2044 N N . GLU A 1 267 ? 4.532 -7.542 2.458 1.00 98.12 267 GLU A N 1
ATOM 2045 C CA . GLU A 1 267 ? 3.973 -6.187 2.516 1.00 98.12 267 GLU A CA 1
ATOM 2046 C C . GLU A 1 267 ? 2.513 -6.165 2.048 1.00 98.12 267 GLU A C 1
ATOM 2048 O O . GLU A 1 267 ? 1.642 -5.628 2.734 1.00 98.12 267 GLU A O 1
ATOM 2053 N N . LEU A 1 268 ? 2.212 -6.814 0.919 1.00 98.00 268 LEU A N 1
ATOM 2054 C CA . LEU A 1 268 ? 0.847 -6.959 0.408 1.00 98.00 268 LEU A CA 1
ATOM 2055 C C . LEU A 1 268 ? -0.049 -7.726 1.390 1.00 98.00 268 LEU A C 1
ATOM 2057 O O . LEU A 1 268 ? -1.166 -7.284 1.676 1.00 98.00 268 LEU A O 1
ATOM 2061 N N . ARG A 1 269 ? 0.455 -8.815 1.984 1.00 96.31 269 ARG A N 1
ATOM 2062 C CA . ARG A 1 269 ? -0.259 -9.590 3.008 1.00 96.31 269 ARG A CA 1
ATOM 2063 C C . ARG A 1 269 ? -0.578 -8.742 4.241 1.00 96.31 269 ARG A C 1
ATOM 2065 O O . ARG A 1 269 ? -1.700 -8.795 4.742 1.00 96.31 269 ARG A O 1
ATOM 2072 N N . VAL A 1 270 ? 0.363 -7.915 4.702 1.00 95.19 270 VAL A N 1
ATOM 2073 C CA . VAL A 1 270 ? 0.173 -6.966 5.816 1.00 95.19 270 VAL A CA 1
ATOM 2074 C C . VAL A 1 270 ? -0.875 -5.896 5.482 1.00 95.19 270 VAL A C 1
ATOM 2076 O O . VAL A 1 270 ? -1.586 -5.429 6.376 1.00 95.19 270 VAL A O 1
ATOM 2079 N N . GLN A 1 271 ? -1.045 -5.544 4.204 1.00 95.56 271 GLN A N 1
ATOM 2080 C CA . GLN A 1 271 ? -2.151 -4.698 3.738 1.00 95.56 271 GLN A CA 1
ATOM 2081 C C . GLN A 1 271 ? -3.487 -5.450 3.583 1.00 95.56 271 GLN A C 1
ATOM 2083 O O . GLN A 1 271 ? -4.488 -4.837 3.209 1.00 95.56 271 GLN A O 1
ATOM 2088 N N . GLY A 1 272 ? -3.538 -6.745 3.909 1.00 95.00 272 GLY A N 1
ATOM 2089 C CA . GLY A 1 272 ? -4.734 -7.579 3.796 1.00 95.00 272 GLY A CA 1
ATOM 2090 C C . GLY A 1 272 ? -5.023 -8.010 2.362 1.00 95.00 272 GLY A C 1
ATOM 2091 O O . GLY A 1 272 ? -6.189 -8.112 1.993 1.00 95.00 272 GLY A O 1
ATOM 2092 N N . ILE A 1 273 ? -3.979 -8.179 1.548 1.00 96.25 273 ILE A N 1
ATOM 2093 C CA . ILE A 1 273 ? -4.077 -8.649 0.166 1.00 96.25 273 ILE A CA 1
ATOM 2094 C C . ILE A 1 273 ? -3.443 -10.027 0.082 1.00 96.25 273 ILE A C 1
ATOM 2096 O O . ILE A 1 273 ? -2.233 -10.177 0.258 1.00 96.25 273 ILE A O 1
ATOM 2100 N N . THR A 1 274 ? -4.265 -11.026 -0.205 1.00 92.88 274 THR A N 1
ATOM 2101 C CA . THR A 1 274 ? -3.834 -12.422 -0.299 1.00 92.88 274 THR A CA 1
ATOM 2102 C C . THR A 1 274 ? -4.222 -13.024 -1.647 1.00 92.88 274 THR A C 1
ATOM 2104 O O . THR A 1 274 ? -4.845 -12.376 -2.489 1.00 92.88 274 THR A O 1
ATOM 2107 N N . GLU A 1 275 ? -3.814 -14.265 -1.905 1.00 89.44 275 GLU A N 1
ATOM 2108 C CA . GLU A 1 275 ? -4.092 -14.923 -3.187 1.00 89.44 275 GLU A CA 1
ATOM 2109 C C . GLU A 1 275 ? -5.581 -15.161 -3.421 1.00 89.44 275 GLU A C 1
ATOM 2111 O O . GLU A 1 275 ? -6.031 -15.102 -4.563 1.00 89.44 275 GLU A O 1
ATOM 2116 N N . GLU A 1 276 ? -6.356 -15.347 -2.355 1.00 88.81 276 GLU A N 1
ATOM 2117 C CA . GLU A 1 276 ? -7.808 -15.504 -2.414 1.00 88.81 276 GLU A CA 1
ATOM 2118 C C . GLU A 1 276 ? -8.486 -14.269 -3.023 1.00 88.81 276 GLU A C 1
ATOM 2120 O O . GLU A 1 276 ? -9.465 -14.395 -3.759 1.00 88.81 276 GLU A O 1
ATOM 2125 N N . ASP A 1 277 ? -7.924 -13.078 -2.794 1.00 85.81 277 ASP A N 1
ATOM 2126 C CA . ASP A 1 277 ? -8.437 -11.831 -3.358 1.00 85.81 277 ASP A CA 1
ATOM 2127 C C . ASP A 1 277 ? -8.225 -11.733 -4.876 1.00 85.81 277 ASP A C 1
ATOM 2129 O O . ASP A 1 277 ? -8.979 -11.044 -5.563 1.00 85.81 277 ASP A O 1
ATOM 2133 N N . ALA A 1 278 ? -7.214 -12.424 -5.411 1.00 77.56 278 ALA A N 1
ATOM 2134 C CA . ALA A 1 278 ? -6.899 -12.424 -6.838 1.00 77.56 278 ALA A CA 1
ATOM 2135 C C . ALA A 1 278 ? -7.780 -13.385 -7.658 1.00 77.56 278 ALA A C 1
ATOM 2137 O O . ALA A 1 278 ? -7.786 -13.304 -8.885 1.00 77.56 278 ALA A O 1
ATOM 2138 N N . VAL A 1 279 ? -8.518 -14.293 -7.008 1.00 65.25 279 VAL A N 1
ATOM 2139 C CA . VAL A 1 279 ? -9.373 -15.301 -7.670 1.00 65.25 279 VAL A CA 1
ATOM 2140 C C . VAL A 1 279 ? -10.759 -14.746 -8.027 1.00 65.25 279 VAL A C 1
ATOM 2142 O O . VAL A 1 279 ? -11.449 -15.305 -8.878 1.00 65.25 279 VAL A O 1
ATOM 2145 N N . VAL A 1 280 ? -11.170 -13.628 -7.420 1.00 52.22 280 VAL A N 1
ATOM 2146 C CA . VAL A 1 280 ? -12.523 -13.057 -7.570 1.00 52.22 280 VAL A CA 1
ATOM 2147 C C . VAL A 1 280 ? -12.737 -12.367 -8.931 1.00 52.22 280 VAL A C 1
ATOM 2149 O O . VAL A 1 280 ? -13.856 -11.985 -9.260 1.00 52.22 280 VAL A O 1
ATOM 2152 N N . GLU A 1 281 ? -11.708 -12.265 -9.777 1.00 42.59 281 GLU A N 1
ATOM 2153 C CA . GLU A 1 281 ? -11.851 -11.795 -11.159 1.00 42.59 281 GLU A CA 1
ATOM 2154 C C . GLU A 1 281 ? -12.219 -12.939 -12.120 1.00 42.59 281 GLU A C 1
ATOM 2156 O O . GLU A 1 281 ? -11.383 -13.443 -12.874 1.00 42.59 281 GLU A O 1
ATOM 2161 N N . LYS A 1 282 ? -13.492 -13.344 -12.093 1.00 33.47 282 LYS A N 1
ATOM 2162 C CA . LYS A 1 282 ? -14.158 -14.025 -13.212 1.00 33.47 282 LYS A CA 1
ATOM 2163 C C . LYS A 1 282 ? -15.301 -13.171 -13.736 1.00 33.47 282 LYS A C 1
ATOM 2165 O O . LYS A 1 282 ? -16.070 -12.656 -12.895 1.00 33.47 282 LYS A O 1
#

Foldseek 3Di:
DDDDDDDDPPDDPDDFFLDDDDFDPVQWAAQPPDPDFKDWDDPDDDDPDDALLRLLVVQWDWDPDDDQDAAPQQRHGLCAFRPDDDPPDDPRVLRSTKTAGPPPRDIHRSVSQSVVCVPALVPSWGADPPPRDIRDAAAAQAAIWMKGWTWGQDAFAVGRPFTKIKIWTADQKDAGPPSAPDHRHTAHEPPPRQIFIFTSDPLSVLLVLLVVLRVNSSAQWGQAADPVPRDHRYIDGHQAATQSGGHDCPVVRGDDDPCNSVNNQVSSVSSVGDPVSSVPPD

Sequence (282 aa):
MSAAALPVCLTRPPKLVLHPPPVSKSDIKPVPSFNHCCRKTTKKQVRKGKTPEEVVKKYLQKVKSPPEEDCTICMEPLGGPSGYKGPGVGPVSKAESVGQLAQCGHQYHFQCLVAMYNNGNKDGSLQCPTCKTIYGVKTGNQPAGKMEYHVIPHSLPGHPDCKTIRIIYNIPPGIQGPEHPNPGKPFTARGFPRHCYLPDSEKGRKVLRLLLVAWDRRLIFSVGTSSTTGESDTVIWNEVHHKTEFGSNLTGHGFPDPGHLDNVLEELRVQGITEEDAVVEK

Secondary structure (DSSP, 8-state):
---PPPP---PPPPPP--SPSP--GGG-BPPTT-S-SEEEEPPPP---PPPHHHHHHHTEEEPSS--S-EETTTTEETTS-----STT---HHHHT-EEEETTT--EEEHHHHHHHHHTTT-SS-EE-TTT--EES-------SEEEEEEEES-PPTT-TTS-EEEEEEE---EE--TTSSSTTSEEB-TTPSEEEEEESSHHHHHHHHHHHHHHHTT-SEEEE--TTT--SSEEEE-S------SS--TTSSSS--TTHHHHHHHHHHHTT--HHHHS---

pLDDT: mean 90.11, std 13.03, range [33.47, 98.81]

Radius of gyration: 23.98 Å; chains: 1; bounding box: 90×39×66 Å